Protein AF-A0A841HEU6-F1 (afdb_monomer)

Secondary structure (DSSP, 8-state):
------SS-TTHHHHHHHHHHHHHHHHHHHHH--SS-HHHHHHHHHHHHHHHHHHHHHHHTSPPP-------------S---HHHHHHHHHHHHHHHHHHHHHHPPPP-SSS--HHHHHHHHHHHHHTTTTTSTTS-SS-HHHHT-TT--PPP--TT-SSSSSS-SHHHHHHHHHHHHHTTEEEEEEEEETTEEEEEEEEESS--SSGGGEEEEEEE-TTSPPB-HHHHHHHHHHHHHTT-EEEEEESSPBPHHHHHHHHHTT-EEE-HHHHTSSSPPPP-----BTTBS-------TTTTTT---HHHHT-TT----SS--EEEETTTTEEEES--S------TT---

pLDDT: mean 73.52, std 17.04, range [33.41, 96.44]

Structure (mmCIF, N/CA/C/O backbone):
data_AF-A0A841HEU6-F1
#
_entry.id   AF-A0A841HEU6-F1
#
loop_
_atom_site.group_PDB
_atom_site.id
_atom_site.type_symbol
_atom_site.label_atom_id
_atom_site.label_alt_id
_atom_site.label_comp_id
_atom_site.label_asym_id
_atom_site.label_entity_id
_atom_site.label_seq_id
_atom_site.pdbx_PDB_ins_code
_atom_site.Cartn_x
_atom_site.Cartn_y
_atom_site.Cartn_z
_atom_site.occupancy
_atom_site.B_iso_or_equiv
_atom_site.auth_seq_id
_atom_site.auth_comp_id
_atom_site.auth_asym_id
_atom_site.auth_atom_id
_atom_site.pdbx_PDB_model_num
ATOM 1 N N . MET A 1 1 ? -44.196 17.813 27.265 1.00 33.41 1 MET A N 1
ATOM 2 C CA . MET A 1 1 ? -43.204 17.032 28.024 1.00 33.41 1 MET A CA 1
ATOM 3 C C . MET A 1 1 ? -42.873 15.830 27.166 1.00 33.41 1 MET A C 1
ATOM 5 O O . MET A 1 1 ? -43.589 14.844 27.218 1.00 33.41 1 MET A O 1
ATOM 9 N N . THR A 1 2 ? -41.918 15.991 26.257 1.00 35.34 2 THR A N 1
ATOM 10 C CA . THR A 1 2 ? -41.320 14.885 25.507 1.00 35.34 2 THR A CA 1
ATOM 11 C C . THR A 1 2 ? -40.178 14.385 26.373 1.00 35.34 2 THR A C 1
ATOM 13 O O . THR A 1 2 ? -39.295 15.165 26.716 1.00 35.34 2 THR A O 1
ATOM 16 N N . SER A 1 3 ? -40.277 13.149 26.841 1.00 36.44 3 SER A N 1
ATOM 17 C CA . SER A 1 3 ? -39.180 12.452 27.496 1.00 36.44 3 SER A CA 1
ATOM 18 C C . SER A 1 3 ? -38.032 12.331 26.493 1.00 36.44 3 SER A C 1
ATOM 20 O O . SER A 1 3 ? -38.183 11.660 25.476 1.00 36.44 3 SER A O 1
ATOM 22 N N . ASP A 1 4 ? -36.930 13.035 26.761 1.00 40.25 4 ASP A N 1
ATOM 23 C CA . ASP A 1 4 ? -35.601 12.728 26.221 1.00 40.25 4 ASP A CA 1
ATOM 24 C C . ASP A 1 4 ? -35.208 11.352 26.774 1.00 40.25 4 ASP A C 1
ATOM 26 O O . ASP A 1 4 ? -34.555 11.240 27.810 1.00 40.25 4 ASP A O 1
ATOM 30 N N . GLU A 1 5 ? -35.704 10.284 26.154 1.00 45.41 5 GLU A N 1
ATOM 31 C CA . GLU A 1 5 ? -35.097 8.967 26.313 1.00 45.41 5 GLU A CA 1
ATOM 32 C C . GLU A 1 5 ? -33.879 8.950 25.393 1.00 45.41 5 GLU A C 1
ATOM 34 O O . GLU A 1 5 ? -34.013 8.973 24.166 1.00 45.41 5 GLU A O 1
ATOM 39 N N . SER A 1 6 ? -32.685 8.982 25.988 1.00 52.59 6 SER A N 1
ATOM 40 C CA . SER A 1 6 ? -31.446 8.769 25.248 1.00 52.59 6 SER A CA 1
ATOM 41 C C . SER A 1 6 ? -31.563 7.451 24.474 1.00 52.59 6 SER A C 1
ATOM 43 O O . SER A 1 6 ? -31.883 6.426 25.073 1.00 52.59 6 SER A O 1
ATOM 45 N N . PRO A 1 7 ? -31.288 7.428 23.160 1.00 64.19 7 PRO A N 1
ATOM 46 C CA . PRO A 1 7 ? -31.381 6.218 22.341 1.00 64.19 7 PRO A CA 1
ATOM 47 C C . PRO A 1 7 ? -30.245 5.217 22.621 1.00 64.19 7 PRO A C 1
ATOM 49 O O . PRO A 1 7 ? -29.987 4.341 21.804 1.00 64.19 7 PRO A O 1
ATOM 52 N N . LEU A 1 8 ? -29.521 5.370 23.731 1.00 70.38 8 LEU A N 1
ATOM 53 C CA . LEU A 1 8 ? -28.378 4.553 24.117 1.00 70.38 8 LEU A CA 1
ATOM 54 C C . LEU A 1 8 ? -28.700 3.809 25.419 1.00 70.38 8 LEU A C 1
ATOM 56 O O . LEU A 1 8 ? -29.343 4.396 26.288 1.00 70.38 8 LEU A O 1
ATOM 60 N N . PRO A 1 9 ? -28.261 2.546 25.578 1.00 76.50 9 PRO A N 1
ATOM 61 C CA . PRO A 1 9 ? -28.441 1.818 26.831 1.00 76.50 9 PRO A CA 1
ATOM 62 C C . PRO A 1 9 ? -27.753 2.522 28.007 1.00 76.50 9 PRO A C 1
ATOM 64 O O . PRO A 1 9 ? -26.677 3.091 27.832 1.00 76.50 9 PRO A O 1
ATOM 67 N N . ASP A 1 10 ? -28.320 2.404 29.210 1.00 71.81 10 ASP A N 1
ATOM 68 C CA . ASP A 1 10 ? -27.814 3.053 30.434 1.00 71.81 10 ASP A CA 1
ATOM 69 C C . ASP A 1 10 ? -26.340 2.710 30.754 1.00 71.81 10 ASP A C 1
ATOM 71 O O . ASP A 1 10 ? -25.620 3.513 31.341 1.00 71.81 10 ASP A O 1
ATOM 75 N N . GLU A 1 11 ? -25.868 1.535 30.327 1.00 80.75 11 GLU A N 1
ATOM 76 C CA . GLU A 1 11 ? -24.499 1.036 30.552 1.00 80.75 11 GLU A CA 1
ATOM 77 C C . GLU A 1 11 ? -23.479 1.545 29.507 1.00 80.75 11 GLU A C 1
ATOM 79 O O . GLU A 1 11 ? -22.280 1.277 29.612 1.00 80.75 11 GLU A O 1
ATOM 84 N N . TYR A 1 12 ? -23.924 2.289 28.486 1.00 83.06 12 TYR A N 1
ATOM 85 C CA . TYR A 1 12 ? -23.078 2.717 27.367 1.00 83.06 12 TYR A CA 1
ATOM 86 C C . TYR A 1 12 ? -21.887 3.577 27.815 1.00 83.06 12 TYR A C 1
ATOM 88 O O . TYR A 1 12 ? -20.742 3.328 27.423 1.00 83.06 12 TYR A O 1
ATOM 96 N N . ASP A 1 13 ? -22.144 4.559 28.678 1.00 81.19 13 ASP A N 1
ATOM 97 C CA . ASP A 1 13 ? -21.126 5.494 29.164 1.00 81.19 13 ASP A CA 1
ATOM 98 C C . ASP A 1 13 ? -20.083 4.797 30.049 1.00 81.19 13 ASP A C 1
ATOM 100 O O . ASP A 1 13 ? -18.895 5.130 30.007 1.00 81.19 13 ASP A O 1
ATOM 104 N N . GLU A 1 14 ? -20.510 3.790 30.816 1.00 84.94 14 GLU A N 1
ATOM 105 C CA . GLU A 1 14 ? -19.629 2.987 31.661 1.00 84.94 14 GLU A CA 1
ATOM 106 C C . GLU A 1 14 ? -18.676 2.134 30.818 1.00 84.94 14 GLU A C 1
ATOM 108 O O . GLU A 1 14 ? -17.464 2.159 31.051 1.00 84.94 14 GLU A O 1
ATOM 113 N N . HIS A 1 15 ? -19.190 1.459 29.785 1.00 86.06 15 HIS A N 1
ATOM 114 C CA . HIS A 1 15 ? -18.371 0.670 28.864 1.00 86.06 15 HIS A CA 1
ATOM 115 C C . HIS A 1 15 ? -17.398 1.532 28.051 1.00 86.06 15 HIS A C 1
ATOM 117 O O . HIS A 1 15 ? -16.243 1.142 27.865 1.00 86.06 15 HIS A O 1
ATOM 123 N N . LEU A 1 16 ? -17.813 2.724 27.608 1.00 86.00 16 LEU A N 1
ATOM 124 C CA . LEU A 1 16 ? -16.932 3.646 26.885 1.00 86.00 16 LEU A CA 1
ATOM 125 C C . LEU A 1 16 ? -15.823 4.216 27.789 1.00 86.00 16 LEU A C 1
ATOM 127 O O . LEU A 1 16 ? -14.673 4.361 27.355 1.00 86.00 16 LEU A O 1
ATOM 131 N N . ARG A 1 17 ? -16.144 4.520 29.054 1.00 84.94 17 ARG A N 1
ATOM 132 C CA . ARG A 1 17 ? -15.152 4.936 30.055 1.00 84.94 17 ARG A CA 1
ATOM 133 C C . ARG A 1 17 ? -14.160 3.810 30.334 1.00 84.94 17 ARG A C 1
ATOM 135 O O . ARG A 1 17 ? -12.959 4.044 30.226 1.00 84.94 17 ARG A O 1
ATOM 142 N N . GLY A 1 18 ? -14.651 2.596 30.593 1.00 86.69 18 GLY A N 1
ATOM 143 C CA . GLY A 1 18 ? -13.813 1.418 30.828 1.00 86.69 18 GLY A CA 1
ATOM 144 C C . GLY A 1 18 ? -12.890 1.101 29.648 1.00 86.69 18 GLY A C 1
ATOM 145 O O . GLY A 1 18 ? -11.709 0.829 29.846 1.00 86.69 18 GLY A O 1
ATOM 146 N N . LEU A 1 19 ? -13.384 1.231 28.411 1.00 90.50 19 LEU A N 1
ATOM 147 C CA . LEU A 1 19 ? -12.571 1.101 27.197 1.00 90.50 19 LEU A CA 1
ATOM 148 C C . LEU A 1 19 ? -11.437 2.137 27.150 1.00 90.50 19 LEU A C 1
ATOM 150 O O . LEU A 1 19 ? -10.290 1.799 26.859 1.00 90.50 19 LEU A O 1
ATOM 154 N N . THR A 1 20 ? -11.746 3.399 27.457 1.00 87.69 20 THR A N 1
ATOM 155 C CA . THR A 1 20 ? -10.753 4.484 27.461 1.00 87.69 20 THR A CA 1
ATOM 156 C C . THR A 1 20 ? -9.688 4.253 28.537 1.00 87.69 20 THR A C 1
ATOM 158 O O . THR A 1 20 ? -8.497 4.417 28.275 1.00 87.69 20 THR A O 1
ATOM 161 N N . GLU A 1 21 ? -10.100 3.830 29.734 1.00 88.62 21 GLU A N 1
ATOM 162 C CA . GLU A 1 21 ? -9.199 3.500 30.842 1.00 88.62 21 GLU A CA 1
ATOM 163 C C . GLU A 1 21 ? -8.289 2.312 30.509 1.00 88.62 21 GLU A C 1
ATOM 165 O O . GLU A 1 21 ? -7.085 2.370 30.775 1.00 88.62 21 GLU A O 1
ATOM 170 N N . ALA A 1 22 ? -8.825 1.270 29.869 1.00 89.50 22 ALA A N 1
ATOM 171 C CA . ALA A 1 22 ? -8.050 0.111 29.437 1.00 89.50 22 ALA A CA 1
ATOM 172 C C . ALA A 1 22 ? -7.009 0.490 28.368 1.00 89.50 22 ALA A C 1
ATOM 174 O O . ALA A 1 22 ? -5.840 0.131 28.496 1.00 89.50 22 ALA A O 1
ATOM 175 N N . ILE A 1 23 ? -7.384 1.294 27.363 1.00 87.62 23 ILE A N 1
ATOM 176 C CA . ILE A 1 23 ? -6.458 1.787 26.325 1.00 87.62 23 ILE A CA 1
ATOM 177 C C . ILE A 1 23 ? -5.321 2.620 26.930 1.00 87.62 23 ILE A C 1
ATOM 179 O O . ILE A 1 23 ? -4.157 2.442 26.554 1.00 87.62 23 ILE A O 1
ATOM 183 N N . GLU A 1 24 ? -5.624 3.532 27.859 1.00 86.94 24 GLU A N 1
ATOM 184 C CA . GLU A 1 24 ? -4.585 4.318 28.539 1.00 86.94 24 GLU A CA 1
ATOM 185 C C . GLU A 1 24 ? -3.692 3.434 29.417 1.00 86.94 24 GLU A C 1
ATOM 187 O O . GLU A 1 24 ? -2.478 3.636 29.451 1.00 86.94 24 GLU A O 1
ATOM 192 N N . SER A 1 25 ? -4.258 2.401 30.045 1.00 89.44 25 SER A N 1
ATOM 193 C CA . SER A 1 25 ? -3.496 1.433 30.837 1.00 89.44 25 SER A CA 1
ATOM 194 C C . SER A 1 25 ? -2.516 0.640 29.967 1.00 89.44 25 SER A C 1
ATOM 196 O O . SER A 1 25 ? -1.335 0.587 30.304 1.00 89.44 25 SER A O 1
ATOM 198 N N . VAL A 1 26 ? -2.927 0.124 28.795 1.00 87.44 26 VAL A N 1
ATOM 199 C CA . VAL A 1 26 ? -1.989 -0.524 27.849 1.00 87.44 26 VAL A CA 1
ATOM 200 C C . VAL A 1 26 ? -0.916 0.465 27.397 1.00 87.44 26 VAL A C 1
ATOM 202 O O . VAL A 1 26 ? 0.265 0.120 27.334 1.00 87.44 26 VAL A O 1
ATOM 205 N N . ARG A 1 27 ? -1.292 1.718 27.111 1.00 85.38 27 ARG A N 1
ATOM 206 C CA . ARG A 1 27 ? -0.338 2.758 26.705 1.00 85.38 27 ARG A CA 1
ATOM 207 C C . ARG A 1 27 ? 0.712 3.026 27.784 1.00 85.38 27 ARG A C 1
ATOM 209 O O . ARG A 1 27 ? 1.880 3.213 27.444 1.00 85.38 27 ARG A O 1
ATOM 216 N N . ASP A 1 28 ? 0.319 3.080 29.049 1.00 84.62 28 ASP A N 1
ATOM 217 C CA . ASP A 1 28 ? 1.236 3.318 30.162 1.00 84.62 28 ASP A CA 1
ATOM 218 C C . ASP A 1 28 ? 2.113 2.090 30.456 1.00 84.62 28 ASP A C 1
ATOM 220 O O . ASP A 1 28 ? 3.324 2.245 30.666 1.00 84.62 28 ASP A O 1
ATOM 224 N N . THR A 1 29 ? 1.572 0.873 30.333 1.00 88.00 29 THR A N 1
ATOM 225 C CA . THR A 1 29 ? 2.364 -0.367 30.379 1.00 88.00 29 THR A CA 1
ATOM 226 C C . THR A 1 29 ? 3.424 -0.370 29.270 1.00 88.00 29 THR A C 1
ATOM 228 O O . THR A 1 29 ? 4.612 -0.483 29.560 1.00 88.00 29 THR A O 1
ATOM 231 N N . LEU A 1 30 ? 3.056 -0.056 28.021 1.00 83.81 30 LEU A N 1
ATOM 232 C CA . LEU A 1 30 ? 3.988 0.053 26.882 1.00 83.81 30 LEU A CA 1
ATOM 233 C C . LEU A 1 30 ? 5.064 1.144 27.026 1.00 83.81 30 LEU A C 1
ATOM 235 O O . LEU A 1 30 ? 6.052 1.152 26.284 1.00 83.81 30 LEU A O 1
ATOM 239 N N . LYS A 1 31 ? 4.872 2.143 27.895 1.00 80.06 31 LYS A N 1
ATOM 240 C CA . LYS A 1 31 ? 5.898 3.166 28.179 1.00 80.06 31 LYS A CA 1
ATOM 241 C C . LYS A 1 31 ? 6.937 2.678 29.177 1.00 80.06 31 LYS A C 1
ATOM 243 O O . LYS A 1 31 ? 8.087 3.104 29.098 1.00 80.06 31 LYS A O 1
ATOM 248 N N . THR A 1 32 ? 6.510 1.853 30.125 1.00 83.06 32 THR A N 1
ATOM 249 C CA . THR A 1 32 ? 7.314 1.419 31.274 1.00 83.06 32 THR A CA 1
ATOM 250 C C . THR A 1 32 ? 7.938 0.040 31.075 1.00 83.06 32 THR A C 1
ATOM 252 O O . THR A 1 32 ? 8.919 -0.289 31.737 1.00 83.06 32 THR A O 1
ATOM 255 N N . ASP A 1 33 ? 7.420 -0.741 30.130 1.00 81.81 33 ASP A N 1
ATOM 256 C CA . ASP A 1 33 ? 7.920 -2.066 29.802 1.00 81.81 33 ASP A CA 1
ATOM 257 C C . ASP A 1 33 ? 9.153 -2.016 28.888 1.00 81.81 33 ASP A C 1
ATOM 259 O O . ASP A 1 33 ? 9.073 -1.765 27.685 1.00 81.81 33 ASP A O 1
ATOM 263 N N . HIS A 1 34 ? 10.315 -2.286 29.477 1.00 80.31 34 HIS A N 1
ATOM 264 C CA . HIS A 1 34 ? 11.601 -2.359 28.781 1.00 80.31 34 HIS A CA 1
ATOM 265 C C . HIS A 1 34 ? 11.957 -3.770 28.282 1.00 80.31 34 HIS A C 1
ATOM 267 O O . HIS A 1 34 ? 13.067 -3.967 27.791 1.00 80.31 34 HIS A O 1
ATOM 273 N N . THR A 1 35 ? 11.063 -4.753 28.436 1.00 83.50 35 THR A N 1
ATOM 274 C CA . THR A 1 35 ? 11.294 -6.138 27.988 1.00 83.50 35 THR A CA 1
ATOM 275 C C . THR A 1 35 ? 10.934 -6.357 26.520 1.00 83.50 35 THR A C 1
ATOM 277 O O . THR A 1 35 ? 11.484 -7.253 25.881 1.00 83.50 35 THR A O 1
ATOM 280 N N . LEU A 1 36 ? 10.061 -5.509 25.973 1.00 76.69 36 LEU A N 1
ATOM 281 C CA . LEU A 1 36 ? 9.698 -5.500 24.560 1.00 76.69 36 LEU A CA 1
ATOM 282 C C . LEU A 1 36 ? 10.859 -5.042 23.675 1.00 76.69 36 LEU A C 1
ATOM 284 O O . LEU A 1 36 ? 11.599 -4.114 24.011 1.00 76.69 36 LEU A O 1
ATOM 288 N N . THR A 1 37 ? 10.967 -5.642 22.492 1.00 75.88 37 THR A N 1
ATOM 289 C CA . THR A 1 37 ? 11.843 -5.124 21.435 1.00 75.88 37 THR A CA 1
ATOM 290 C C . THR A 1 37 ? 11.357 -3.759 20.936 1.00 75.88 37 THR A C 1
ATOM 292 O O . THR A 1 37 ? 10.181 -3.408 21.074 1.00 75.88 37 THR A O 1
ATOM 295 N N . THR A 1 38 ? 12.253 -2.985 20.317 1.00 67.19 38 THR A N 1
ATOM 296 C CA . THR A 1 38 ? 11.917 -1.687 19.706 1.00 67.19 38 THR A CA 1
ATOM 297 C C . THR A 1 38 ? 10.745 -1.805 18.728 1.00 67.19 38 THR A C 1
ATOM 299 O O . THR A 1 38 ? 9.842 -0.967 18.748 1.00 67.19 38 THR A O 1
ATOM 302 N N . ASP A 1 39 ? 10.731 -2.870 17.926 1.00 62.00 39 ASP A N 1
ATOM 303 C CA . ASP A 1 39 ? 9.696 -3.117 16.923 1.00 62.00 39 ASP A CA 1
ATOM 304 C C . ASP A 1 39 ? 8.354 -3.440 17.581 1.00 62.00 39 ASP A C 1
ATOM 306 O O . ASP A 1 39 ? 7.343 -2.826 17.247 1.00 62.00 39 ASP A O 1
ATOM 310 N N . GLN A 1 40 ? 8.338 -4.310 18.597 1.00 73.00 40 GLN A N 1
ATOM 311 C CA . GLN A 1 40 ? 7.115 -4.621 19.345 1.00 73.00 40 GLN A CA 1
ATOM 312 C C . GLN A 1 40 ? 6.519 -3.386 20.026 1.00 73.00 40 GLN A C 1
ATOM 314 O O . GLN A 1 40 ? 5.316 -3.151 19.932 1.00 73.00 40 GLN A O 1
ATOM 319 N N . GLN A 1 41 ? 7.346 -2.555 20.673 1.00 70.19 41 GLN A N 1
ATOM 320 C CA . GLN A 1 41 ? 6.869 -1.307 21.278 1.00 70.19 41 GLN A CA 1
ATOM 321 C C . GLN A 1 41 ? 6.276 -0.358 20.234 1.00 70.19 41 GLN A C 1
ATOM 323 O O . GLN A 1 41 ? 5.261 0.294 20.492 1.00 70.19 41 GLN A O 1
ATOM 328 N N . MET A 1 42 ? 6.919 -0.248 19.071 1.00 69.12 42 MET A N 1
ATOM 329 C CA . MET A 1 42 ? 6.488 0.631 17.991 1.00 69.12 42 MET A CA 1
ATOM 330 C C . MET A 1 42 ? 5.156 0.163 17.390 1.00 69.12 42 MET A C 1
ATOM 332 O O . MET A 1 42 ? 4.207 0.952 17.345 1.00 69.12 42 MET A O 1
ATOM 336 N N . PHE A 1 43 ? 5.050 -1.118 17.026 1.00 70.19 43 PHE A N 1
ATOM 337 C CA . PHE A 1 43 ? 3.834 -1.697 16.455 1.00 70.19 43 PHE A CA 1
ATOM 338 C C . PHE A 1 43 ? 2.666 -1.675 17.445 1.00 70.19 43 PHE A C 1
ATOM 340 O O . PHE A 1 43 ? 1.583 -1.206 17.093 1.00 70.19 43 PHE A O 1
ATOM 347 N N . ALA A 1 44 ? 2.883 -2.050 18.710 1.00 79.25 44 ALA A N 1
ATOM 348 C CA . ALA A 1 44 ? 1.824 -2.043 19.720 1.00 79.25 44 ALA A CA 1
ATOM 349 C C . ALA A 1 44 ? 1.281 -0.629 19.994 1.00 79.25 44 ALA A C 1
ATOM 351 O O . ALA A 1 44 ? 0.068 -0.410 20.024 1.00 79.25 44 ALA A O 1
ATOM 352 N N . ARG A 1 45 ? 2.159 0.380 20.128 1.00 76.69 45 ARG A N 1
ATOM 353 C CA . ARG A 1 45 ? 1.729 1.783 20.307 1.00 76.69 45 ARG A CA 1
ATOM 354 C C . ARG A 1 45 ? 0.916 2.286 19.125 1.00 76.69 45 ARG A C 1
ATOM 356 O O . ARG A 1 45 ? 0.003 3.094 19.300 1.00 76.69 45 ARG A O 1
ATOM 363 N N . ARG A 1 46 ? 1.259 1.834 17.924 1.00 70.25 46 ARG A N 1
ATOM 364 C CA . ARG A 1 46 ? 0.564 2.232 16.712 1.00 70.25 46 ARG A CA 1
ATOM 365 C C . ARG A 1 46 ? -0.790 1.555 16.563 1.00 70.25 46 ARG A C 1
ATOM 367 O O . ARG A 1 46 ? -1.745 2.248 16.233 1.00 70.25 46 ARG A O 1
ATOM 374 N N . LEU A 1 47 ? -0.885 0.253 16.804 1.00 75.19 47 LEU A N 1
ATOM 375 C CA . LEU A 1 47 ? -2.162 -0.458 16.792 1.00 75.19 47 LEU A CA 1
ATOM 376 C C . LEU A 1 47 ? -3.132 0.164 17.805 1.00 75.19 47 LEU A C 1
ATOM 378 O O . LEU A 1 47 ? -4.271 0.447 17.454 1.00 75.19 47 LEU A O 1
ATOM 382 N N . LEU A 1 48 ? -2.651 0.549 18.994 1.00 83.81 48 LEU A N 1
ATOM 383 C CA . LEU A 1 48 ? -3.450 1.336 19.942 1.00 83.81 48 LEU A CA 1
ATOM 384 C C . LEU A 1 48 ? -3.881 2.702 19.400 1.00 83.81 48 LEU A C 1
ATOM 386 O O . LEU A 1 48 ? -4.992 3.147 19.676 1.00 83.81 48 LEU A O 1
ATOM 390 N N . TYR A 1 49 ? -3.017 3.401 18.661 1.00 78.50 49 TYR A N 1
ATOM 391 C CA . TYR A 1 49 ? -3.385 4.670 18.032 1.00 78.50 49 TYR A CA 1
ATOM 392 C C . TYR A 1 49 ? -4.473 4.473 16.964 1.00 78.50 49 TYR A C 1
ATOM 394 O O . TYR A 1 49 ? -5.478 5.180 16.986 1.00 78.50 49 TYR A O 1
ATOM 402 N N . LEU A 1 50 ? -4.304 3.481 16.085 1.00 76.75 50 LEU A N 1
ATOM 403 C CA . LEU A 1 50 ? -5.253 3.145 15.021 1.00 76.75 50 LEU A CA 1
ATOM 404 C C . LEU A 1 50 ? -6.580 2.599 15.557 1.00 76.75 50 LEU A C 1
ATOM 406 O O . LEU A 1 50 ? -7.609 2.854 14.946 1.00 76.75 50 LEU A O 1
ATOM 410 N N . ALA A 1 51 ? -6.576 1.920 16.706 1.00 81.75 51 ALA A N 1
ATOM 411 C CA . ALA A 1 51 ? -7.794 1.533 17.411 1.00 81.75 51 ALA A CA 1
ATOM 412 C C . ALA A 1 51 ? -8.512 2.747 18.032 1.00 81.75 51 ALA A C 1
ATOM 414 O O . ALA A 1 51 ? -9.737 2.800 18.060 1.00 81.75 51 ALA A O 1
ATOM 415 N N . ASN A 1 52 ? -7.769 3.751 18.510 1.00 82.06 52 ASN A N 1
ATOM 416 C CA . ASN A 1 52 ? -8.332 4.899 19.225 1.00 82.06 52 ASN A CA 1
ATOM 417 C C . ASN A 1 52 ? -8.979 5.955 18.311 1.00 82.06 52 ASN A C 1
ATOM 419 O O . ASN A 1 52 ? -9.941 6.604 18.716 1.00 82.06 52 ASN A O 1
ATOM 423 N N . GLU A 1 53 ? -8.475 6.156 17.092 1.00 80.44 53 GLU A N 1
ATOM 424 C CA . GLU A 1 53 ? -9.073 7.107 16.137 1.00 80.44 53 GLU A CA 1
ATOM 425 C C . GLU A 1 53 ? -10.553 6.807 15.815 1.00 80.44 53 GLU A C 1
ATOM 427 O O . GLU A 1 53 ? -11.389 7.682 16.058 1.00 80.44 53 GLU A O 1
ATOM 432 N N . PRO A 1 54 ? -10.942 5.592 15.385 1.00 75.56 54 PRO A N 1
ATOM 433 C CA . PRO A 1 54 ? -12.344 5.285 15.120 1.00 75.56 54 PRO A CA 1
ATOM 434 C C . PRO A 1 54 ? -13.219 5.331 16.384 1.00 75.56 54 PRO A C 1
ATOM 436 O O . PRO A 1 54 ? -14.395 5.672 16.285 1.00 75.56 54 PRO A O 1
ATOM 439 N N . ILE A 1 55 ? -12.666 5.076 17.579 1.00 84.75 55 ILE A N 1
ATOM 440 C CA . ILE A 1 55 ? -13.387 5.255 18.856 1.00 84.75 55 ILE A CA 1
ATOM 441 C C . ILE A 1 55 ? -13.745 6.731 19.073 1.00 84.75 55 ILE A C 1
ATOM 443 O O . ILE A 1 55 ? -14.872 7.048 19.458 1.00 84.75 55 ILE A O 1
ATOM 447 N N . LYS A 1 56 ? -12.812 7.656 18.810 1.00 81.62 56 LYS A N 1
ATOM 448 C CA . LYS A 1 56 ? -13.077 9.101 18.915 1.00 81.62 56 LYS A CA 1
ATOM 449 C C . LYS A 1 56 ? -14.112 9.562 17.894 1.00 81.62 56 LYS A C 1
ATOM 451 O O . LYS A 1 56 ? -14.991 10.342 18.251 1.00 81.62 56 LYS A O 1
ATOM 456 N N . GLU A 1 57 ? -14.017 9.079 16.658 1.00 77.25 57 GLU A N 1
ATOM 457 C CA . GLU A 1 57 ? -14.994 9.384 15.608 1.00 77.25 57 GLU A CA 1
ATOM 458 C C . GLU A 1 57 ? -16.386 8.839 15.954 1.00 77.25 57 GLU A C 1
ATOM 460 O O . GLU A 1 57 ? -17.382 9.537 15.792 1.00 77.25 57 GLU A O 1
ATOM 465 N N . ALA A 1 58 ? -16.476 7.615 16.486 1.00 82.25 58 ALA A N 1
ATOM 466 C CA . ALA A 1 58 ? -17.740 7.055 16.957 1.00 82.25 58 ALA A CA 1
ATOM 467 C C . ALA A 1 58 ? -18.328 7.901 18.096 1.00 82.25 58 ALA A C 1
ATOM 469 O O . ALA A 1 58 ? -19.520 8.199 18.092 1.00 82.25 58 ALA A O 1
ATOM 470 N N . LYS A 1 59 ? -17.483 8.359 19.030 1.00 81.81 59 LYS A N 1
ATOM 471 C CA . LYS A 1 59 ? -17.895 9.247 20.122 1.00 81.81 59 LYS A CA 1
ATOM 472 C C . LYS A 1 59 ? -18.413 10.595 19.619 1.00 81.81 59 LYS A C 1
ATOM 474 O O . LYS A 1 59 ? -19.387 11.086 20.171 1.00 81.81 59 LYS A O 1
ATOM 479 N N . SER A 1 60 ? -17.813 11.193 18.585 1.00 79.06 60 SER A N 1
ATOM 480 C CA . SER A 1 60 ? -18.298 12.478 18.053 1.00 79.06 60 SER A CA 1
ATOM 481 C C . SER A 1 60 ? -19.631 12.370 17.309 1.00 79.06 60 SER A C 1
ATOM 483 O O . SER A 1 60 ? -20.291 13.383 17.097 1.00 79.06 60 SER A O 1
ATOM 485 N N . LEU A 1 61 ? -20.016 11.160 16.897 1.00 77.56 61 LEU A N 1
ATOM 486 C CA . LEU A 1 61 ? -21.297 10.874 16.246 1.00 77.56 61 LEU A CA 1
ATOM 487 C C . LEU A 1 61 ? -22.413 10.509 17.237 1.00 77.56 61 LEU A C 1
ATOM 489 O O . LEU A 1 61 ? -23.572 10.416 16.834 1.00 77.56 61 LEU A O 1
ATOM 493 N N . LEU A 1 62 ? -22.080 10.287 18.510 1.00 76.56 62 LEU A N 1
ATOM 494 C CA . LEU A 1 62 ? -23.016 9.855 19.543 1.00 76.56 62 LEU A CA 1
ATOM 495 C C . LEU A 1 62 ? -23.278 10.979 20.563 1.00 76.56 62 LEU A C 1
ATOM 497 O O . LEU A 1 62 ? -22.435 11.862 20.727 1.00 76.56 62 LEU A O 1
ATOM 501 N N . PRO A 1 63 ? -24.451 10.985 21.228 1.00 69.19 63 PRO A N 1
ATOM 502 C CA . PRO A 1 63 ? -24.768 11.952 22.277 1.00 69.19 63 PRO A CA 1
ATOM 503 C C . PRO A 1 63 ? -23.676 12.005 23.350 1.00 69.19 63 PRO A C 1
ATOM 505 O O . PRO A 1 63 ? -23.108 10.972 23.707 1.00 69.19 63 PRO A O 1
ATOM 508 N N . GLU A 1 64 ? -23.383 13.200 23.874 1.00 58.81 64 GLU A N 1
ATOM 509 C CA . GLU A 1 64 ? -22.411 13.320 24.960 1.00 58.81 64 GLU A CA 1
ATOM 510 C C . GLU A 1 64 ? -22.904 12.586 26.220 1.00 58.81 64 GLU A C 1
ATOM 512 O O . GLU A 1 64 ? -24.088 12.684 26.556 1.00 58.81 64 GLU A O 1
ATOM 517 N N . PRO A 1 65 ? -22.005 11.877 26.928 1.00 56.09 65 PRO A N 1
ATOM 518 C CA . PRO A 1 65 ? -22.346 11.166 28.151 1.00 56.09 65 PRO A CA 1
ATOM 519 C C . PRO A 1 65 ? -22.870 12.138 29.212 1.00 56.09 65 PRO A C 1
ATOM 521 O O . PRO A 1 65 ? -22.337 13.242 29.381 1.00 56.09 65 PRO A O 1
ATOM 524 N N . ASN A 1 66 ? -23.880 11.714 29.973 1.00 52.31 66 ASN A N 1
ATOM 525 C CA . ASN A 1 66 ? -24.382 12.499 31.099 1.00 52.31 66 ASN A CA 1
ATOM 526 C C . ASN A 1 66 ? -23.279 12.601 32.163 1.00 52.31 66 ASN A C 1
ATOM 528 O O . ASN A 1 66 ? -22.904 11.608 32.785 1.00 52.31 66 ASN A O 1
ATOM 532 N N . GLN A 1 67 ? -22.757 13.809 32.397 1.00 46.47 67 GLN A N 1
ATOM 533 C CA . GLN A 1 67 ? -21.809 14.078 33.481 1.00 46.47 67 GLN A CA 1
ATOM 534 C C . GLN A 1 67 ? -22.521 13.978 34.840 1.00 46.47 67 GLN A C 1
ATOM 536 O O . GLN A 1 67 ? -22.900 14.986 35.432 1.00 46.47 67 GLN A O 1
ATOM 541 N N . ALA A 1 68 ? -22.727 12.759 35.337 1.00 44.94 68 ALA A N 1
ATOM 542 C CA . ALA A 1 68 ? -22.967 12.530 36.754 1.00 44.94 68 ALA A CA 1
ATOM 543 C C . ALA A 1 68 ? -21.617 12.567 37.490 1.00 44.94 68 ALA A C 1
ATOM 545 O O . ALA A 1 68 ? -20.637 11.986 37.025 1.00 44.94 68 ALA A O 1
ATOM 546 N N . ASP A 1 69 ? -21.583 13.310 38.597 1.00 39.25 69 ASP A N 1
ATOM 547 C CA . ASP A 1 69 ? -20.405 13.703 39.372 1.00 39.25 69 ASP A CA 1
ATOM 548 C C . ASP A 1 69 ? -19.285 12.652 39.425 1.00 39.25 69 ASP A C 1
ATOM 550 O O . ASP A 1 69 ? -19.455 11.535 39.918 1.00 39.25 69 ASP A O 1
ATOM 554 N N . ALA A 1 70 ? -18.099 13.056 38.967 1.00 38.56 70 ALA A N 1
ATOM 555 C CA . ALA A 1 70 ? -16.872 12.292 39.114 1.00 38.56 70 ALA A CA 1
ATOM 556 C C . ALA A 1 70 ? -16.495 12.196 40.602 1.00 38.56 70 ALA A C 1
ATOM 558 O O . ALA A 1 70 ? -15.777 13.046 41.137 1.00 38.56 70 ALA A O 1
ATOM 559 N N . ALA A 1 71 ? -16.959 11.142 41.276 1.00 38.44 71 ALA A N 1
ATOM 560 C CA . ALA A 1 71 ? -16.309 10.670 42.486 1.00 38.44 71 ALA A CA 1
ATOM 561 C C . ALA A 1 71 ? -14.858 10.338 42.119 1.00 38.44 71 ALA A C 1
ATOM 563 O O . ALA A 1 71 ? -14.577 9.486 41.277 1.00 38.44 71 ALA A O 1
ATOM 564 N N . THR A 1 72 ? -13.938 11.106 42.693 1.00 41.25 72 THR A N 1
ATOM 565 C CA . THR A 1 72 ? -12.502 10.915 42.528 1.00 41.25 72 THR A CA 1
ATOM 566 C C . THR A 1 72 ? -12.120 9.701 43.362 1.00 41.25 72 THR A C 1
ATOM 568 O O . THR A 1 72 ? -11.769 9.849 44.529 1.00 41.25 72 THR A O 1
ATOM 571 N N . ASP A 1 73 ? -12.265 8.504 42.799 1.00 36.25 73 ASP A N 1
ATOM 572 C CA . ASP A 1 73 ? -11.796 7.298 43.470 1.00 36.25 73 ASP A CA 1
ATOM 573 C C . ASP A 1 73 ? -10.267 7.249 43.407 1.00 36.25 73 ASP A C 1
ATOM 575 O O . ASP A 1 73 ? -9.633 7.416 42.358 1.00 36.25 73 ASP A O 1
ATOM 579 N N . GLU A 1 74 ? -9.674 7.104 44.588 1.00 37.66 74 GLU A N 1
ATOM 580 C CA . GLU A 1 74 ? -8.239 7.032 44.797 1.00 37.66 74 GLU A CA 1
ATOM 581 C C . GLU A 1 74 ? -7.665 5.858 43.999 1.00 37.66 74 GLU A C 1
ATOM 583 O O . GLU A 1 74 ? -7.968 4.693 44.250 1.00 37.66 74 GLU A O 1
ATOM 588 N N . ARG A 1 75 ? -6.797 6.181 43.032 1.00 39.03 75 ARG A N 1
ATOM 589 C CA . ARG A 1 75 ? -5.999 5.215 42.272 1.00 39.03 75 ARG A CA 1
ATOM 590 C C . ARG A 1 75 ? -5.224 4.310 43.227 1.00 39.03 75 ARG A C 1
ATOM 592 O O . ARG A 1 75 ? -4.138 4.664 43.689 1.00 39.03 75 ARG A O 1
ATOM 599 N N . SER A 1 76 ? -5.725 3.100 43.438 1.00 33.62 76 SER A N 1
ATOM 600 C CA . SER A 1 76 ? -4.883 1.990 43.847 1.00 33.62 76 SER A CA 1
ATOM 601 C C . SER A 1 76 ? -4.030 1.607 42.641 1.00 33.62 76 SER A C 1
ATOM 603 O O . SER A 1 76 ? -4.527 1.074 41.651 1.00 33.62 76 SER A O 1
ATOM 605 N N . SER A 1 77 ? -2.743 1.926 42.706 1.00 40.81 77 SER A N 1
ATOM 606 C CA . SER A 1 77 ? -1.736 1.460 41.762 1.00 40.81 77 SER A CA 1
ATOM 607 C C . SER A 1 77 ? -1.624 -0.063 41.874 1.00 40.81 77 SER A C 1
ATOM 609 O O . SER A 1 77 ? -0.868 -0.566 42.711 1.00 40.81 77 SER A O 1
ATOM 611 N N . SER A 1 78 ? -2.410 -0.806 41.095 1.00 35.41 78 SER A N 1
ATOM 612 C CA . SER A 1 78 ? -2.240 -2.250 41.007 1.00 35.41 78 SER A CA 1
ATOM 613 C C . SER A 1 78 ? -1.013 -2.552 40.153 1.00 35.41 78 SER A C 1
ATOM 615 O O . SER A 1 78 ? -0.788 -1.948 39.106 1.00 35.41 78 SER A O 1
ATOM 617 N N . SER A 1 79 ? -0.199 -3.463 40.674 1.00 39.81 79 SER A N 1
ATOM 618 C CA . SER A 1 79 ? 0.955 -4.108 40.051 1.00 39.81 79 SER A CA 1
ATOM 619 C C . SER A 1 79 ? 0.806 -4.326 38.546 1.00 39.81 79 SER A C 1
ATOM 621 O O . SER A 1 79 ? -0.280 -4.701 38.120 1.00 39.81 79 SER A O 1
ATOM 623 N N . ALA A 1 80 ? 1.909 -4.142 37.804 1.00 43.34 80 ALA A N 1
ATOM 624 C CA . ALA A 1 80 ? 2.119 -4.506 36.396 1.00 43.34 80 ALA A CA 1
ATOM 625 C C . ALA A 1 80 ? 0.996 -5.391 35.824 1.00 43.34 80 ALA A C 1
ATOM 627 O O . ALA A 1 80 ? 1.002 -6.605 36.023 1.00 43.34 80 ALA A O 1
ATOM 628 N N . SER A 1 81 ? 0.001 -4.752 35.205 1.00 56.97 81 SER A N 1
ATOM 629 C CA . SER A 1 81 ? -1.150 -5.443 34.629 1.00 56.97 81 SER A CA 1
ATOM 630 C C . SER A 1 81 ?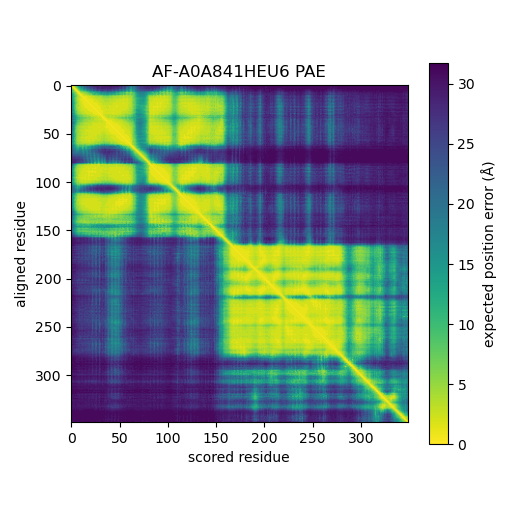 -0.698 -6.200 33.383 1.00 56.97 81 SER A C 1
ATOM 632 O O . SER A 1 81 ? 0.033 -5.654 32.551 1.00 56.97 81 SER A O 1
ATOM 634 N N . ASP A 1 82 ? -1.086 -7.470 33.309 1.00 79.94 82 ASP A N 1
ATOM 635 C CA . ASP A 1 82 ? -0.776 -8.372 32.206 1.00 79.94 82 ASP A CA 1
ATOM 636 C C . ASP A 1 82 ? -1.424 -7.842 30.916 1.00 79.94 82 ASP A C 1
ATOM 638 O O . ASP A 1 82 ? -2.622 -7.542 30.894 1.00 79.94 82 ASP A O 1
ATOM 642 N N . TYR A 1 83 ? -0.649 -7.720 29.831 1.00 86.69 83 TYR A N 1
ATOM 643 C CA . TYR A 1 83 ? -1.174 -7.318 28.522 1.00 86.69 83 TYR A CA 1
ATOM 644 C C . TYR A 1 83 ? -2.384 -8.160 28.115 1.00 86.69 83 TYR A C 1
ATOM 646 O O . TYR A 1 83 ? -3.310 -7.636 27.498 1.00 86.69 83 TYR A O 1
ATOM 654 N N . MET A 1 84 ? -2.403 -9.439 28.498 1.00 88.62 84 MET A N 1
ATOM 655 C CA . MET A 1 84 ? -3.514 -10.340 28.223 1.00 88.62 84 MET A CA 1
ATOM 656 C C . MET A 1 84 ? -4.828 -9.837 28.834 1.00 88.62 84 MET A C 1
ATOM 658 O O . MET A 1 84 ? -5.855 -9.841 28.151 1.00 88.62 84 MET A O 1
ATOM 662 N N . GLU A 1 85 ? -4.815 -9.395 30.093 1.00 89.50 85 GLU A N 1
ATOM 663 C CA . GLU A 1 85 ? -6.013 -8.906 30.785 1.00 89.50 85 GLU A CA 1
ATOM 664 C C . GLU A 1 85 ? -6.522 -7.616 30.137 1.00 89.50 85 GLU A C 1
ATOM 666 O O . GLU A 1 85 ? -7.707 -7.507 29.819 1.00 89.50 85 GLU A O 1
ATOM 671 N N . LEU A 1 86 ? -5.616 -6.675 29.860 1.00 90.94 86 LEU A N 1
ATOM 672 C CA . LEU A 1 86 ? -5.970 -5.379 29.283 1.00 90.94 86 LEU A CA 1
ATOM 673 C C . LEU A 1 86 ? -6.496 -5.493 27.848 1.00 90.94 86 LEU A C 1
ATOM 675 O O . LEU A 1 86 ? -7.503 -4.871 27.512 1.00 90.94 86 LEU A O 1
ATOM 679 N N . VAL A 1 87 ? -5.849 -6.298 26.997 1.00 91.19 87 VAL A N 1
ATOM 680 C CA . VAL A 1 87 ? -6.312 -6.526 25.616 1.00 91.19 87 VAL A CA 1
ATOM 681 C C . VAL A 1 87 ? -7.673 -7.218 25.625 1.00 91.19 87 VAL A C 1
ATOM 683 O O . VAL A 1 87 ? -8.582 -6.793 24.915 1.00 91.19 87 VAL A O 1
ATOM 686 N N . THR A 1 88 ? -7.860 -8.219 26.488 1.00 90.94 88 THR A N 1
ATOM 687 C CA . THR A 1 88 ? -9.152 -8.906 26.635 1.00 90.94 88 THR A CA 1
ATOM 688 C C . THR A 1 88 ? -10.250 -7.944 27.103 1.00 90.94 88 THR A C 1
ATOM 690 O O . THR A 1 88 ? -11.367 -7.997 26.590 1.00 90.94 88 THR A O 1
ATOM 693 N N . GLN A 1 89 ? -9.945 -7.019 28.019 1.00 92.06 89 GLN A N 1
ATOM 694 C CA . GLN A 1 89 ? -10.889 -5.996 28.474 1.00 92.06 89 GLN A CA 1
ATOM 695 C C . GLN A 1 89 ? -11.288 -5.026 27.348 1.00 92.06 89 GLN A C 1
ATOM 697 O O . GLN A 1 89 ? -12.469 -4.699 27.210 1.00 92.06 89 GLN A O 1
ATOM 702 N N . ILE A 1 90 ? -10.327 -4.597 26.518 1.00 92.81 90 ILE A N 1
ATOM 703 C CA . ILE A 1 90 ? -10.587 -3.758 25.336 1.00 92.81 90 ILE A CA 1
ATOM 704 C C . ILE A 1 90 ? -11.526 -4.484 24.365 1.00 92.81 90 ILE A C 1
ATOM 706 O O . ILE A 1 90 ? -12.533 -3.915 23.941 1.00 92.81 90 ILE A O 1
ATOM 710 N N . GLU A 1 91 ? -11.234 -5.746 24.046 1.00 93.00 91 GLU A N 1
ATOM 711 C CA . GLU A 1 91 ? -12.048 -6.560 23.137 1.00 93.00 91 GLU A CA 1
ATOM 712 C C . GLU A 1 91 ? -13.477 -6.758 23.657 1.00 93.00 91 GLU A C 1
ATOM 714 O O . GLU A 1 91 ? -14.434 -6.602 22.899 1.00 93.00 91 GLU A O 1
ATOM 719 N N . GLN A 1 92 ? -13.641 -7.053 24.952 1.00 92.38 92 GLN A N 1
ATOM 720 C CA . GLN A 1 92 ? -14.955 -7.208 25.586 1.00 92.38 92 GLN A CA 1
ATOM 721 C C . GLN A 1 92 ? -15.783 -5.926 25.499 1.00 92.38 92 GLN A C 1
ATOM 723 O O . GLN A 1 92 ? -16.953 -5.976 25.110 1.00 92.38 92 GLN A O 1
ATOM 728 N N . ALA A 1 93 ? -15.180 -4.780 25.829 1.00 91.38 93 ALA A N 1
ATOM 729 C CA . ALA A 1 93 ? -15.862 -3.494 25.781 1.00 91.38 93 ALA A CA 1
ATOM 730 C C . ALA A 1 93 ? -16.280 -3.133 24.347 1.00 91.38 93 ALA A C 1
ATOM 732 O O . ALA A 1 93 ? -17.428 -2.753 24.120 1.00 91.38 93 ALA A O 1
ATOM 733 N N . LEU A 1 94 ? -15.391 -3.318 23.365 1.00 91.56 94 LEU A N 1
ATOM 734 C CA . LEU A 1 94 ? -15.697 -3.070 21.954 1.00 91.56 94 LEU A CA 1
ATOM 735 C C . LEU A 1 94 ? -16.795 -4.000 21.426 1.00 91.56 94 LEU A C 1
ATOM 737 O O . LEU A 1 94 ? -17.740 -3.522 20.803 1.00 91.56 94 LEU A O 1
ATOM 741 N N . CYS A 1 95 ? -16.733 -5.302 21.720 1.00 90.31 95 CYS A N 1
ATOM 742 C CA . CYS A 1 95 ? -17.778 -6.248 21.319 1.00 90.31 95 CYS A CA 1
ATOM 743 C C . CYS A 1 95 ? -19.148 -5.869 21.895 1.00 90.31 95 CYS A C 1
ATOM 745 O O . CYS A 1 95 ? -20.163 -5.955 21.200 1.00 90.31 95 CYS A O 1
ATOM 747 N N . TRP A 1 96 ? -19.189 -5.441 23.160 1.00 91.19 96 TRP A N 1
ATOM 748 C CA . TRP A 1 96 ? -20.425 -4.988 23.791 1.00 91.19 96 TRP A CA 1
ATOM 749 C C . TRP A 1 96 ? -20.976 -3.729 23.106 1.00 91.19 96 TRP A C 1
ATOM 751 O O . TRP A 1 96 ? -22.157 -3.699 22.757 1.00 91.19 96 TRP A O 1
ATOM 761 N N . LEU A 1 97 ? -20.123 -2.730 22.840 1.00 88.94 97 LEU A N 1
ATOM 762 C CA . LEU A 1 97 ? -20.506 -1.475 22.175 1.00 88.94 97 LEU A CA 1
ATOM 763 C C . LEU A 1 97 ? -21.030 -1.708 20.751 1.00 88.94 97 LEU A C 1
ATOM 765 O O . LEU A 1 97 ? -22.028 -1.112 20.351 1.00 88.94 97 LEU A O 1
ATOM 769 N N . ILE A 1 98 ? -20.399 -2.606 19.990 1.00 88.81 98 ILE A N 1
ATOM 770 C CA . ILE A 1 98 ? -20.852 -2.969 18.640 1.00 88.81 98 ILE A CA 1
ATOM 771 C C . ILE A 1 98 ? -22.262 -3.566 18.702 1.00 88.81 98 ILE A C 1
ATOM 773 O O . ILE A 1 98 ? -23.159 -3.111 17.990 1.00 88.81 98 ILE A O 1
ATOM 777 N N . ARG A 1 99 ? -22.479 -4.551 19.582 1.00 86.75 99 ARG A N 1
ATOM 778 C CA . ARG A 1 99 ? -23.773 -5.238 19.718 1.00 86.75 99 ARG A CA 1
ATOM 779 C C . ARG A 1 99 ? -24.878 -4.305 20.195 1.00 86.75 99 ARG A C 1
ATOM 781 O O . ARG A 1 99 ? -25.985 -4.354 19.663 1.00 86.75 99 ARG A O 1
ATOM 788 N N . SER A 1 100 ? -24.592 -3.462 21.185 1.00 85.50 100 SER A N 1
ATOM 789 C CA . SER A 1 100 ? -25.584 -2.540 21.736 1.00 85.50 100 SER A CA 1
ATOM 790 C C . SER A 1 100 ? -26.054 -1.530 20.690 1.00 85.50 100 SER A C 1
ATOM 792 O O . SER A 1 100 ? -27.251 -1.268 20.574 1.00 85.50 100 SER A O 1
ATOM 794 N N . LEU A 1 101 ? -25.146 -1.035 19.849 1.00 82.62 101 LEU A N 1
ATOM 795 C CA . LEU A 1 101 ? -25.486 -0.121 18.760 1.00 82.62 101 LEU A CA 1
ATOM 796 C C . LEU A 1 101 ? -26.205 -0.821 17.602 1.00 82.62 101 LEU A C 1
ATOM 798 O O . LEU A 1 101 ? -27.179 -0.276 17.083 1.00 82.62 101 LEU A O 1
ATOM 802 N N . GLN A 1 102 ? -25.799 -2.039 17.234 1.00 80.81 102 GLN A N 1
ATOM 803 C CA . GLN A 1 102 ? -26.492 -2.840 16.215 1.00 80.81 102 GLN A CA 1
ATOM 804 C C . GLN A 1 102 ? -27.928 -3.199 16.624 1.00 80.81 102 GLN A C 1
ATOM 806 O O . GLN A 1 102 ? -28.817 -3.219 15.778 1.00 80.81 102 GLN A O 1
ATOM 811 N N . ALA A 1 103 ? -28.175 -3.443 17.915 1.00 72.25 103 ALA A N 1
ATOM 812 C CA . ALA A 1 103 ? -29.511 -3.732 18.435 1.00 72.25 103 ALA A CA 1
ATOM 813 C C . ALA A 1 103 ? -30.448 -2.510 18.424 1.00 72.25 103 ALA A C 1
ATOM 815 O O . ALA A 1 103 ? -31.668 -2.676 18.446 1.00 72.25 103 ALA A O 1
ATOM 816 N N . THR A 1 104 ? -29.887 -1.296 18.388 1.00 66.44 104 THR A N 1
ATOM 817 C CA . THR A 1 104 ? -30.633 -0.048 18.620 1.00 66.44 104 THR A CA 1
ATOM 818 C C . THR A 1 104 ? -30.787 0.816 17.358 1.00 66.44 104 THR A C 1
ATOM 820 O O . THR A 1 104 ? -31.638 1.705 17.323 1.00 66.44 104 THR A O 1
ATOM 823 N N . GLN A 1 105 ? -30.025 0.560 16.285 1.00 56.62 105 GLN A N 1
ATOM 824 C CA . GLN A 1 105 ? -30.059 1.373 15.060 1.00 56.62 105 GLN A CA 1
ATOM 825 C C . GLN A 1 105 ? -30.986 0.807 13.960 1.00 56.62 105 GLN A C 1
ATOM 827 O O . GLN A 1 105 ? -30.825 -0.341 13.546 1.00 56.62 105 GLN A O 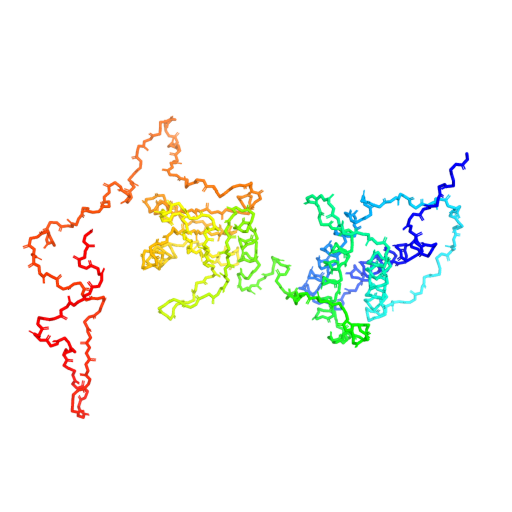1
ATOM 832 N N . PRO A 1 106 ? -31.903 1.611 13.384 1.00 50.84 106 PRO A N 1
ATOM 833 C CA . PRO A 1 106 ? -32.437 1.362 12.047 1.00 50.84 106 PRO A CA 1
ATOM 834 C C . PRO A 1 106 ? -31.415 1.767 10.964 1.00 50.84 106 PRO A C 1
ATOM 836 O O . PRO A 1 106 ? -30.581 2.643 11.184 1.00 50.84 106 PRO A O 1
ATOM 839 N N . ALA A 1 107 ? -31.492 1.129 9.788 1.00 45.44 107 ALA A N 1
ATOM 840 C CA . ALA A 1 107 ? -30.567 1.300 8.660 1.00 45.44 107 ALA A CA 1
ATOM 841 C C . ALA A 1 107 ? -30.264 2.779 8.334 1.00 45.44 107 ALA A C 1
ATOM 843 O O . ALA A 1 107 ? -31.175 3.566 8.070 1.00 45.44 107 ALA A O 1
ATOM 844 N N . ALA A 1 108 ? -28.980 3.148 8.338 1.00 48.28 108 ALA A N 1
ATOM 845 C CA . ALA A 1 108 ? -28.542 4.525 8.150 1.00 48.28 108 ALA A CA 1
ATOM 846 C C . ALA A 1 108 ? -28.803 5.040 6.720 1.00 48.28 108 ALA A C 1
ATOM 848 O O . ALA A 1 108 ? -28.380 4.452 5.725 1.00 48.28 108 ALA A O 1
ATOM 849 N N . HIS A 1 109 ? -29.450 6.203 6.636 1.00 40.38 109 HIS A N 1
ATOM 850 C CA . HIS A 1 109 ? -29.349 7.124 5.509 1.00 40.38 109 HIS A CA 1
ATOM 851 C C . HIS A 1 109 ? -28.368 8.234 5.897 1.00 40.38 109 HIS A C 1
ATOM 853 O O . HIS A 1 109 ? -28.782 9.156 6.584 1.00 40.38 109 HIS A O 1
ATOM 859 N N . HIS A 1 110 ? -27.095 8.131 5.497 1.00 44.34 110 HIS A N 1
ATOM 860 C CA . HIS A 1 110 ? -26.161 9.225 5.167 1.00 44.34 110 HIS A CA 1
ATOM 861 C C . HIS A 1 110 ? -24.777 8.640 4.819 1.00 44.34 110 HIS A C 1
ATOM 863 O O . HIS A 1 110 ? -24.534 7.458 5.026 1.00 44.34 110 HIS A O 1
ATOM 869 N N . TYR A 1 111 ? -23.908 9.452 4.212 1.00 47.69 111 TYR A N 1
ATOM 870 C CA . TYR A 1 111 ? -22.628 9.057 3.600 1.00 47.69 111 TYR A CA 1
ATOM 871 C C . TYR A 1 111 ? -21.498 8.696 4.595 1.00 47.69 111 TYR A C 1
ATOM 873 O O . TYR A 1 111 ? -20.386 8.427 4.145 1.00 47.69 111 TYR A O 1
ATOM 881 N N . ASP A 1 112 ? -21.770 8.665 5.902 1.00 58.53 112 ASP A N 1
ATOM 882 C CA . ASP A 1 112 ? -20.785 8.360 6.947 1.00 58.53 112 ASP A CA 1
ATOM 883 C C . ASP A 1 112 ? -20.990 6.944 7.503 1.00 58.53 112 ASP A C 1
ATOM 885 O O . ASP A 1 112 ? -22.124 6.521 7.740 1.00 58.53 112 ASP A O 1
ATOM 889 N N . GLU A 1 113 ? -19.890 6.215 7.726 1.00 68.44 113 GLU A N 1
ATOM 890 C CA . GLU A 1 113 ? -19.920 4.889 8.360 1.00 68.44 113 GLU A CA 1
ATOM 891 C C . GLU A 1 113 ? -20.585 4.973 9.750 1.00 68.44 113 GLU A C 1
ATOM 893 O O . GLU A 1 113 ? -20.221 5.845 10.554 1.00 68.44 113 GLU A O 1
ATOM 898 N N . PRO A 1 114 ? -21.543 4.083 10.068 1.00 79.00 114 PRO A N 1
ATOM 899 C CA . PRO A 1 114 ? -22.235 4.091 11.346 1.00 79.00 114 PRO A CA 1
ATOM 900 C C . PRO A 1 114 ? -21.263 3.832 12.513 1.00 79.00 114 PRO A C 1
ATOM 902 O O . PRO A 1 114 ? -20.275 3.110 12.355 1.00 79.00 114 PRO A O 1
ATOM 905 N N . PRO A 1 115 ? -21.558 4.337 13.728 1.00 82.19 115 PRO A N 1
ATOM 906 C CA . PRO A 1 115 ? -20.699 4.149 14.901 1.00 82.19 115 PRO A CA 1
ATOM 907 C C . PRO A 1 115 ? -20.323 2.685 15.187 1.00 82.19 115 PRO A C 1
ATOM 909 O O . PRO A 1 115 ? -19.205 2.416 15.618 1.00 82.19 115 PRO A O 1
ATOM 912 N N . ALA A 1 116 ? -21.216 1.731 14.896 1.00 83.62 116 ALA A N 1
ATOM 913 C CA . ALA A 1 116 ? -20.935 0.305 15.050 1.00 83.62 116 ALA A CA 1
ATOM 914 C C . ALA A 1 116 ? -19.789 -0.177 14.138 1.00 83.62 116 ALA A C 1
ATOM 916 O O . ALA A 1 116 ? -18.911 -0.889 14.616 1.00 83.62 116 ALA A O 1
ATOM 917 N N . GLU A 1 117 ? -19.745 0.254 12.871 1.00 82.19 117 GLU A N 1
ATOM 918 C CA . GLU A 1 117 ? -18.662 -0.090 11.931 1.00 82.19 117 GLU A CA 1
ATOM 919 C C . GLU A 1 117 ? -17.323 0.535 12.351 1.00 82.19 117 GLU A C 1
ATOM 921 O O . GLU A 1 117 ? -16.265 -0.088 12.227 1.00 82.19 117 GLU A O 1
ATOM 926 N N . LYS A 1 118 ? -17.361 1.733 12.946 1.00 82.12 118 LYS A N 1
ATOM 927 C CA . LYS A 1 118 ? -16.174 2.363 13.537 1.00 82.12 118 LYS A CA 1
ATOM 928 C C . LYS A 1 118 ? -15.649 1.559 14.728 1.00 82.12 118 LYS A C 1
ATOM 930 O O . LYS A 1 118 ? -14.454 1.279 14.795 1.00 82.12 118 LYS A O 1
ATOM 935 N N . PHE A 1 119 ? -16.521 1.102 15.629 1.00 87.62 119 PHE A N 1
ATOM 936 C CA . PHE A 1 119 ? -16.105 0.206 16.713 1.00 87.62 119 PHE A CA 1
ATOM 937 C C . PHE A 1 119 ? -15.629 -1.163 16.207 1.00 87.62 119 PHE A C 1
ATOM 939 O O . PHE A 1 119 ? -14.697 -1.715 16.784 1.00 87.62 119 PHE A O 1
ATOM 946 N N . THR A 1 120 ? -16.191 -1.688 15.112 1.00 84.81 120 THR A N 1
ATOM 947 C CA . THR A 1 120 ? -15.663 -2.892 14.446 1.00 84.81 120 THR A CA 1
ATOM 948 C C . THR A 1 120 ? -14.236 -2.663 13.955 1.00 84.81 120 THR A C 1
ATOM 950 O O . THR A 1 120 ? -13.355 -3.452 14.269 1.00 84.81 120 THR A O 1
ATOM 953 N N . THR A 1 121 ? -13.971 -1.536 13.292 1.00 79.44 121 THR A N 1
ATOM 954 C CA . THR A 1 121 ? -12.614 -1.159 12.861 1.00 79.44 121 THR A CA 1
ATOM 955 C C . THR A 1 121 ? -11.657 -1.024 14.053 1.00 79.44 121 THR A C 1
ATOM 957 O O . THR A 1 121 ? -10.507 -1.454 13.994 1.00 79.44 121 THR A O 1
ATOM 960 N N . ALA A 1 122 ? -12.121 -0.453 15.169 1.00 85.12 122 ALA A N 1
ATOM 961 C CA . ALA A 1 122 ? -11.333 -0.376 16.398 1.00 85.12 122 ALA A CA 1
ATOM 962 C C . ALA A 1 122 ? -10.983 -1.768 16.954 1.00 85.12 122 ALA A C 1
ATOM 964 O O . ALA A 1 122 ? -9.862 -1.979 17.414 1.00 85.12 122 ALA A O 1
ATOM 965 N N . LEU A 1 123 ? -11.934 -2.708 16.894 1.00 89.06 123 LEU A N 1
ATOM 966 C CA . LEU A 1 123 ? -11.771 -4.089 17.348 1.00 89.06 123 LEU A CA 1
ATOM 967 C C . LEU A 1 123 ? -10.767 -4.856 16.482 1.00 89.06 123 LEU A C 1
ATOM 969 O O . LEU A 1 123 ? -9.908 -5.530 17.035 1.00 89.06 123 LEU A O 1
ATOM 973 N N . GLU A 1 124 ? -10.804 -4.677 15.159 1.00 85.00 124 GLU A N 1
ATOM 974 C CA . GLU A 1 124 ? -9.815 -5.252 14.234 1.00 85.00 124 GLU A CA 1
ATOM 975 C C . GLU A 1 124 ? -8.375 -4.875 14.640 1.00 85.00 124 GLU A C 1
ATOM 977 O O . GLU A 1 124 ? -7.509 -5.740 14.774 1.00 85.00 124 GLU A O 1
ATOM 982 N N . TYR A 1 125 ? -8.117 -3.591 14.923 1.00 81.06 125 TYR A N 1
ATOM 983 C CA . TYR A 1 125 ? -6.793 -3.139 15.373 1.00 81.06 125 TYR A CA 1
ATOM 984 C C . TYR A 1 125 ? -6.446 -3.566 16.802 1.00 81.06 125 TYR A C 1
ATOM 986 O O . TYR A 1 125 ? -5.274 -3.807 17.096 1.00 81.06 125 TYR A O 1
ATOM 994 N N . ALA A 1 126 ? -7.432 -3.632 17.701 1.00 87.81 126 ALA A N 1
ATOM 995 C CA . ALA A 1 126 ? -7.214 -4.066 19.076 1.00 87.81 126 ALA A CA 1
ATOM 996 C C . ALA A 1 126 ? -6.837 -5.552 19.147 1.00 87.81 126 ALA A C 1
ATOM 998 O O . ALA A 1 126 ? -5.925 -5.905 19.889 1.00 87.81 126 ALA A O 1
ATOM 999 N N . THR A 1 127 ? -7.478 -6.408 18.350 1.00 87.56 127 THR A N 1
ATOM 1000 C CA . THR A 1 127 ? -7.171 -7.844 18.304 1.00 87.56 127 THR A CA 1
ATOM 1001 C C . THR A 1 127 ? -5.796 -8.114 1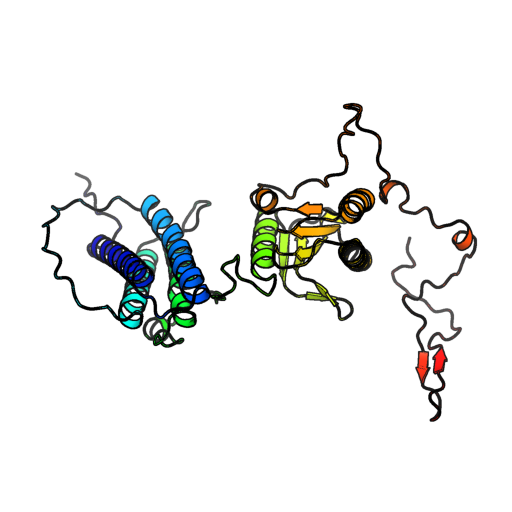7.698 1.00 87.56 127 THR A C 1
ATOM 1003 O O . THR A 1 127 ? -5.065 -8.947 18.225 1.00 87.56 127 THR A O 1
ATOM 1006 N N . ALA A 1 128 ? -5.362 -7.328 16.707 1.00 84.44 128 ALA A N 1
ATOM 1007 C CA . ALA A 1 128 ? -4.003 -7.413 16.158 1.00 84.44 128 ALA A CA 1
ATOM 1008 C C . ALA A 1 128 ? -2.886 -7.128 17.192 1.00 84.44 128 ALA A C 1
ATOM 1010 O O . ALA A 1 128 ? -1.719 -7.429 16.951 1.00 84.44 128 ALA A O 1
ATOM 1011 N N . LEU A 1 129 ? -3.202 -6.560 18.369 1.00 84.00 129 LEU A N 1
ATOM 1012 C CA . LEU A 1 129 ? -2.221 -6.419 19.456 1.00 84.00 129 LEU A CA 1
ATOM 1013 C C . LEU A 1 129 ? -1.749 -7.773 20.001 1.00 84.00 129 LEU A C 1
ATOM 1015 O O . LEU A 1 129 ? -0.631 -7.846 20.514 1.00 84.00 129 LEU A O 1
ATOM 1019 N N . ARG A 1 130 ? -2.577 -8.822 19.901 1.00 88.31 130 ARG A N 1
ATOM 1020 C CA . ARG A 1 130 ? -2.268 -10.171 20.400 1.00 88.31 130 ARG A CA 1
ATOM 1021 C C . ARG A 1 130 ? -1.035 -10.763 19.727 1.00 88.31 130 ARG A C 1
ATOM 1023 O O . ARG A 1 130 ? -0.210 -11.362 20.403 1.00 88.31 130 ARG A O 1
ATOM 1030 N N . ASP A 1 131 ? -0.860 -10.483 18.442 1.00 83.00 131 ASP A N 1
ATOM 1031 C CA . ASP A 1 131 ? 0.252 -10.994 17.638 1.00 83.00 131 ASP A CA 1
ATOM 1032 C C . ASP A 1 131 ? 1.589 -10.298 17.951 1.00 83.00 131 ASP A C 1
ATOM 1034 O O . ASP A 1 131 ? 2.668 -10.810 17.650 1.00 83.00 131 ASP A O 1
ATOM 1038 N N . ILE A 1 132 ? 1.540 -9.104 18.553 1.00 81.19 132 ILE A N 1
ATOM 1039 C CA . ILE A 1 132 ? 2.726 -8.296 18.874 1.00 81.19 132 ILE A CA 1
ATOM 1040 C C . ILE A 1 132 ? 3.158 -8.472 20.331 1.00 81.19 132 ILE A C 1
ATOM 1042 O O . ILE A 1 132 ? 4.360 -8.479 20.633 1.00 81.19 132 ILE A O 1
ATOM 1046 N N . LEU A 1 133 ? 2.189 -8.544 21.246 1.00 84.81 133 LEU A N 1
ATOM 1047 C CA . LEU A 1 133 ? 2.441 -8.508 22.681 1.00 84.81 133 LEU A CA 1
ATOM 1048 C C . LEU A 1 133 ? 2.834 -9.897 23.207 1.00 84.81 133 LEU A C 1
ATOM 1050 O O . LEU A 1 133 ? 2.104 -10.868 23.023 1.00 84.81 133 LEU A O 1
ATOM 1054 N N . PRO A 1 134 ? 3.975 -10.021 23.907 1.00 77.88 134 PRO A N 1
ATOM 1055 C CA . PRO A 1 134 ? 4.422 -11.299 24.429 1.00 77.88 134 PRO A CA 1
ATOM 1056 C C . PRO A 1 134 ? 3.463 -11.803 25.506 1.00 77.88 134 PRO A C 1
ATOM 1058 O O . PRO A 1 134 ? 2.946 -11.029 26.309 1.00 77.88 134 PRO A O 1
ATOM 1061 N N . SER A 1 135 ? 3.314 -13.124 25.586 1.00 80.00 135 SER A N 1
ATOM 1062 C CA . SER A 1 135 ? 2.460 -13.805 26.574 1.00 80.00 135 SER A CA 1
ATOM 1063 C C . SER A 1 135 ? 0.954 -13.565 26.406 1.00 80.00 135 SER A C 1
ATOM 1065 O O . SER A 1 135 ? 0.180 -14.048 27.228 1.00 80.00 135 SER A O 1
ATOM 1067 N N . VAL A 1 136 ? 0.528 -12.896 25.330 1.00 83.38 136 VAL A N 1
ATOM 1068 C CA . VAL A 1 136 ? -0.877 -12.830 24.922 1.00 83.38 136 VAL A CA 1
ATOM 1069 C C . VAL A 1 136 ? -1.130 -13.930 23.882 1.00 83.38 136 VAL A C 1
ATOM 1071 O O . VAL A 1 136 ? -0.390 -14.010 22.906 1.00 83.38 136 VAL A O 1
ATOM 1074 N N . PRO A 1 137 ? -2.122 -14.817 24.074 1.00 83.06 137 PRO A N 1
ATOM 1075 C CA . PRO A 1 137 ? -2.487 -15.798 23.053 1.00 83.06 137 PRO A CA 1
ATOM 1076 C C . PRO A 1 137 ? -3.015 -15.115 21.785 1.00 83.06 137 PRO A C 1
ATOM 1078 O O . PRO A 1 137 ? -3.838 -14.201 21.902 1.00 83.06 137 PRO A O 1
ATOM 1081 N N . GLU A 1 138 ? -2.579 -15.599 20.615 1.00 79.94 138 GLU A N 1
ATOM 1082 C CA . GLU A 1 138 ? -3.021 -15.136 19.283 1.00 79.94 138 GLU A CA 1
ATOM 1083 C C . GLU A 1 138 ? -4.552 -15.224 19.154 1.00 79.94 138 GLU A C 1
ATOM 1085 O O . GLU A 1 138 ? -5.220 -14.259 18.786 1.00 79.94 138 GLU A O 1
ATOM 1090 N N . ASP A 1 139 ? -5.134 -16.346 19.585 1.00 82.25 139 ASP A N 1
ATO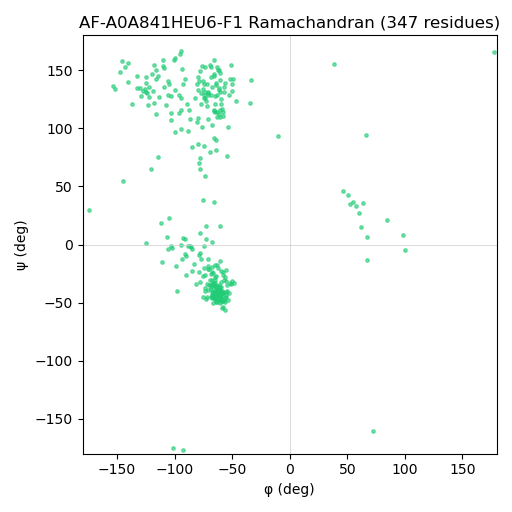M 1091 C CA . ASP A 1 139 ? -6.583 -16.527 19.591 1.00 82.25 139 ASP A CA 1
ATOM 1092 C C . ASP A 1 139 ? -7.255 -15.688 20.690 1.00 82.25 139 ASP A C 1
ATOM 1094 O O . ASP A 1 139 ? -6.978 -15.836 21.889 1.00 82.25 139 ASP A O 1
ATOM 1098 N N . SER A 1 140 ? -8.208 -14.837 20.295 1.00 84.06 140 SER A N 1
ATOM 1099 C CA . SER A 1 140 ? -9.045 -14.112 21.252 1.00 84.06 140 SER A CA 1
ATOM 1100 C C . SER A 1 140 ? -10.130 -15.026 21.842 1.00 84.06 140 SER A C 1
ATOM 1102 O O . SER A 1 140 ? -11.002 -15.501 21.107 1.00 84.06 140 SER A O 1
ATOM 1104 N N . PRO A 1 141 ? -10.173 -15.212 23.178 1.00 83.00 141 PRO A N 1
ATOM 1105 C CA . PRO A 1 141 ? -11.260 -15.938 23.829 1.00 83.00 141 PRO A CA 1
ATOM 1106 C C . PRO A 1 141 ? -12.590 -15.180 23.739 1.00 83.00 141 PRO A C 1
ATOM 1108 O O . PRO A 1 141 ? -13.647 -15.791 23.818 1.00 83.00 141 PRO A O 1
ATOM 1111 N N . VAL A 1 142 ? -12.552 -13.854 23.558 1.00 84.25 142 VAL A N 1
ATOM 1112 C CA . VAL A 1 142 ? -13.755 -13.024 23.416 1.00 84.25 142 VAL A CA 1
ATOM 1113 C C . VAL A 1 142 ? -14.404 -13.287 22.066 1.00 84.25 142 VAL A C 1
ATOM 1115 O O . VAL A 1 142 ? -15.617 -13.462 21.995 1.00 84.25 142 VAL A O 1
ATOM 1118 N N . LEU A 1 143 ? -13.595 -13.335 21.005 1.00 81.19 143 LEU A N 1
ATOM 1119 C CA . LEU A 1 143 ? -14.076 -13.531 19.640 1.00 81.19 143 LEU A CA 1
ATOM 1120 C C . LEU A 1 143 ? -14.491 -14.977 19.354 1.00 81.19 143 LEU A C 1
ATOM 1122 O O . LEU A 1 143 ? -15.387 -15.191 18.541 1.00 81.19 143 LEU A O 1
ATOM 1126 N N . ALA A 1 144 ? -13.912 -15.957 20.057 1.00 75.94 144 ALA A N 1
ATOM 1127 C CA . ALA A 1 144 ? -14.320 -17.360 19.959 1.00 75.94 144 ALA A CA 1
ATOM 1128 C C . ALA A 1 144 ? -15.823 -17.567 20.249 1.00 75.94 144 ALA A C 1
ATOM 1130 O O . ALA A 1 144 ? -16.462 -18.420 19.633 1.00 75.94 144 ALA A O 1
ATOM 1131 N N . ASP A 1 145 ? -16.399 -16.735 21.122 1.00 69.06 145 ASP A N 1
ATOM 1132 C CA . ASP A 1 145 ? -17.818 -16.761 21.494 1.00 69.06 145 ASP A CA 1
ATOM 1133 C C . ASP A 1 145 ? -18.696 -15.814 20.633 1.00 69.06 145 ASP A C 1
ATOM 1135 O O . ASP A 1 145 ? -19.887 -15.627 20.907 1.00 69.06 145 ASP A O 1
ATOM 1139 N N . GLN A 1 146 ? -18.135 -15.182 19.593 1.00 68.88 146 GLN A N 1
ATOM 1140 C CA . GLN A 1 146 ? -18.760 -14.101 18.811 1.00 68.88 146 GLN A CA 1
ATOM 1141 C C . GLN A 1 146 ? -18.895 -14.454 17.318 1.00 68.88 146 GLN A C 1
ATOM 1143 O O . GLN A 1 146 ? -18.324 -13.791 16.458 1.00 68.88 146 GLN A O 1
ATOM 1148 N N . ALA A 1 147 ? -19.705 -15.463 16.984 1.00 61.91 147 ALA A N 1
ATOM 1149 C CA . ALA A 1 147 ? -19.893 -15.905 15.593 1.00 61.91 147 ALA A CA 1
ATOM 1150 C C . ALA A 1 147 ? -20.518 -14.849 14.646 1.00 61.91 147 ALA A C 1
ATOM 1152 O O . ALA A 1 147 ? -20.415 -14.986 13.429 1.00 61.91 147 ALA A O 1
ATOM 1153 N N . ASP A 1 148 ? -21.154 -13.806 15.189 1.00 68.81 148 ASP A N 1
ATOM 1154 C CA . ASP A 1 148 ? -21.901 -12.805 14.412 1.00 68.81 148 ASP A CA 1
ATOM 1155 C C . ASP A 1 148 ? -21.052 -11.591 13.976 1.00 68.81 148 ASP A C 1
ATOM 1157 O O . ASP A 1 148 ? -21.521 -10.759 13.196 1.00 68.81 148 ASP A O 1
ATOM 1161 N N . LEU A 1 149 ? -19.806 -11.465 14.456 1.00 71.06 149 LEU A N 1
ATOM 1162 C CA . LEU A 1 149 ? -18.903 -10.366 14.096 1.00 71.06 149 LEU A CA 1
ATOM 1163 C C . LEU A 1 149 ? -17.958 -10.791 12.964 1.00 71.06 149 LEU A C 1
ATOM 1165 O O . LEU A 1 149 ? -17.080 -11.628 13.147 1.00 71.06 149 LEU A O 1
ATOM 1169 N N . SER A 1 150 ? -18.111 -10.180 11.787 1.00 72.25 150 SER A N 1
ATOM 1170 C CA . SER A 1 150 ? -17.187 -10.364 10.661 1.00 72.25 150 SER A CA 1
ATOM 1171 C C . SER A 1 150 ? -16.045 -9.352 10.749 1.00 72.25 150 SER A C 1
ATOM 1173 O O . SER A 1 150 ? -16.199 -8.219 10.298 1.00 72.25 150 SER A O 1
ATOM 1175 N N . LEU A 1 151 ? -14.903 -9.766 11.296 1.00 68.38 151 LEU A N 1
ATOM 1176 C CA . LEU A 1 151 ? -13.686 -8.952 11.356 1.00 68.38 151 LEU A CA 1
ATOM 1177 C C . LEU A 1 151 ? -12.805 -9.188 10.129 1.00 68.38 151 LEU A C 1
ATOM 1179 O O . LEU A 1 151 ? -12.683 -10.317 9.651 1.00 68.38 151 LEU A O 1
ATOM 1183 N N . LYS A 1 152 ? -12.173 -8.129 9.621 1.00 68.06 152 LYS A N 1
ATOM 1184 C CA . LYS A 1 152 ? -11.084 -8.260 8.652 1.00 68.06 152 LYS A CA 1
ATOM 1185 C C . LYS A 1 152 ? -9.791 -8.589 9.386 1.00 68.06 152 LYS A C 1
ATOM 1187 O O . LYS A 1 152 ? -9.484 -7.998 10.417 1.00 68.06 152 LYS A O 1
ATOM 1192 N N . GLU A 1 153 ? -9.025 -9.513 8.818 1.00 63.53 153 GLU A N 1
ATOM 1193 C CA . GLU A 1 153 ? -7.683 -9.821 9.299 1.00 63.53 153 GLU A CA 1
ATOM 1194 C C . GLU A 1 153 ? -6.781 -8.598 9.090 1.00 63.53 153 GLU A C 1
ATOM 1196 O O . GLU A 1 153 ? -6.629 -8.095 7.971 1.00 63.53 153 GLU A O 1
ATOM 1201 N N . VAL A 1 154 ? -6.225 -8.087 10.185 1.00 56.38 154 VAL A N 1
ATOM 1202 C CA . VAL A 1 154 ? -5.270 -6.981 10.176 1.00 56.38 154 VAL A CA 1
ATOM 1203 C C . VAL A 1 154 ? -3.895 -7.580 10.383 1.00 56.38 154 VAL A C 1
ATOM 1205 O O . VAL A 1 154 ? -3.604 -8.077 11.462 1.00 56.38 154 VAL A O 1
ATOM 1208 N N . ASP A 1 155 ? -3.038 -7.495 9.366 1.00 60.16 155 ASP A N 1
ATOM 1209 C CA . ASP A 1 155 ? -1.635 -7.862 9.537 1.00 60.16 155 ASP A CA 1
ATOM 1210 C C . ASP A 1 155 ? -0.984 -6.855 10.516 1.00 60.16 155 ASP A C 1
ATOM 1212 O O . ASP A 1 155 ? -0.881 -5.654 10.206 1.00 60.16 155 ASP A O 1
ATOM 1216 N N . PRO A 1 156 ? -0.555 -7.317 11.704 1.00 54.09 156 PRO A N 1
ATOM 1217 C CA . PRO A 1 156 ? -0.077 -6.469 12.793 1.00 54.09 156 PRO A CA 1
ATOM 1218 C C . PRO A 1 156 ? 1.244 -5.764 12.442 1.00 54.09 156 PRO A C 1
ATOM 1220 O O . PRO A 1 156 ? 1.580 -4.729 13.024 1.00 54.09 156 PRO A O 1
ATOM 1223 N N . HIS A 1 157 ? 1.967 -6.276 11.441 1.00 54.59 157 HIS A N 1
ATOM 1224 C CA . HIS A 1 157 ? 3.214 -5.720 10.923 1.00 54.59 157 HIS A CA 1
ATOM 1225 C C . HIS A 1 157 ? 2.994 -4.788 9.721 1.00 54.59 157 HIS A C 1
ATOM 1227 O O . HIS A 1 157 ? 3.888 -4.027 9.342 1.00 54.59 157 HIS A O 1
ATOM 1233 N N . VAL A 1 158 ? 1.792 -4.774 9.135 1.00 51.38 158 VAL A N 1
ATOM 1234 C CA . VAL A 1 158 ? 1.440 -3.913 7.985 1.00 51.38 158 VAL A CA 1
ATOM 1235 C C . VAL A 1 158 ? 0.914 -2.548 8.433 1.00 51.38 158 VAL A C 1
ATOM 1237 O O . VAL A 1 158 ? 0.752 -1.630 7.627 1.00 51.38 158 VAL A O 1
ATOM 1240 N N . GLY A 1 159 ? 0.816 -2.312 9.739 1.00 43.06 159 GLY A N 1
ATOM 1241 C CA . GLY A 1 159 ? 0.719 -0.988 10.341 1.00 43.06 159 GLY A CA 1
ATOM 1242 C C . GLY A 1 159 ? 2.049 -0.220 10.320 1.00 43.06 159 GLY A C 1
ATOM 1243 O O . GLY A 1 159 ? 2.519 0.178 11.367 1.00 43.06 159 GLY A O 1
ATOM 1244 N N . GLY A 1 160 ? 2.621 0.022 9.136 1.00 40.81 160 GLY A N 1
ATOM 1245 C CA . GLY A 1 160 ? 3.649 0.987 8.678 1.00 40.81 160 GLY A CA 1
ATOM 1246 C C . GLY A 1 160 ? 4.908 1.433 9.458 1.00 40.81 160 GLY A C 1
ATOM 1247 O O . GLY A 1 160 ? 4.967 1.532 10.678 1.00 40.81 160 GLY A O 1
ATOM 1248 N N . ARG A 1 161 ? 5.868 1.864 8.615 1.00 46.28 161 ARG A N 1
ATOM 1249 C CA . ARG A 1 161 ? 7.254 2.312 8.872 1.00 46.28 161 ARG A CA 1
ATOM 1250 C C . ARG A 1 161 ? 8.049 1.394 9.814 1.00 46.28 161 ARG A C 1
ATOM 1252 O O . ARG A 1 161 ? 8.751 1.873 10.694 1.00 46.28 161 ARG A O 1
ATOM 1259 N N . GLY A 1 162 ? 7.973 0.090 9.566 1.00 43.81 162 GLY A N 1
ATOM 1260 C CA . GLY A 1 162 ? 8.988 -0.879 9.981 1.00 43.81 162 GLY A CA 1
ATOM 1261 C C . GLY A 1 162 ? 9.755 -1.385 8.760 1.00 43.81 162 GLY A C 1
ATOM 1262 O O . GLY A 1 162 ? 9.224 -1.355 7.649 1.00 43.81 162 GLY A O 1
ATOM 1263 N N . ASP A 1 163 ? 11.005 -1.788 8.966 1.00 44.38 163 ASP A N 1
ATOM 1264 C CA . ASP A 1 163 ? 11.839 -2.439 7.957 1.00 44.38 163 ASP A CA 1
ATOM 1265 C C . ASP A 1 163 ? 11.165 -3.708 7.401 1.00 44.38 163 ASP A C 1
ATOM 1267 O O . ASP A 1 163 ? 10.622 -4.507 8.162 1.00 44.38 163 ASP A O 1
ATOM 1271 N N . SER A 1 164 ? 11.270 -3.904 6.078 1.00 48.28 164 SER A N 1
ATOM 1272 C CA . SER A 1 164 ? 10.909 -5.102 5.290 1.00 48.28 164 SER A CA 1
ATOM 1273 C C . SER A 1 164 ? 9.411 -5.445 5.245 1.00 48.28 164 SER A C 1
ATOM 1275 O O . SER A 1 164 ? 8.861 -6.050 6.148 1.00 48.28 164 SER A O 1
ATOM 1277 N N . ASP A 1 165 ? 8.634 -5.021 4.245 1.00 56.00 165 ASP A N 1
ATOM 1278 C CA . ASP A 1 165 ? 8.446 -5.775 2.985 1.00 56.00 165 ASP A CA 1
ATOM 1279 C C . ASP A 1 165 ? 7.594 -4.948 1.979 1.00 56.00 165 ASP A C 1
ATOM 1281 O O . ASP A 1 165 ? 6.776 -5.484 1.241 1.00 56.00 165 ASP A O 1
ATOM 1285 N N . GLY A 1 166 ? 7.645 -3.604 2.022 1.00 63.22 166 GLY A N 1
ATOM 1286 C CA . GLY A 1 166 ? 6.857 -2.724 1.130 1.00 63.22 166 GLY A CA 1
ATOM 1287 C C . GLY A 1 166 ? 5.323 -2.730 1.326 1.00 63.22 166 GLY A C 1
ATOM 1288 O O . GLY A 1 166 ? 4.642 -1.803 0.878 1.00 63.22 166 GLY A O 1
ATOM 1289 N N . ARG A 1 167 ? 4.779 -3.699 2.078 1.00 74.31 167 ARG A N 1
ATOM 1290 C CA . ARG A 1 167 ? 3.339 -3.972 2.265 1.00 74.31 167 ARG A CA 1
ATOM 1291 C C . ARG A 1 167 ? 2.510 -2.787 2.737 1.00 74.31 167 ARG A C 1
ATOM 1293 O O . ARG A 1 167 ? 1.381 -2.592 2.300 1.00 74.31 167 ARG A O 1
ATOM 1300 N N . TRP A 1 168 ? 3.047 -1.991 3.662 1.00 76.38 168 TRP A N 1
ATOM 1301 C CA . TRP A 1 168 ? 2.310 -0.838 4.176 1.00 76.38 168 TRP A CA 1
ATOM 1302 C C . TRP A 1 168 ? 2.085 0.201 3.082 1.00 76.38 168 TRP A C 1
ATOM 1304 O O . TRP A 1 168 ? 0.999 0.768 2.986 1.00 76.38 168 TRP A O 1
ATOM 1314 N N . LEU A 1 169 ? 3.108 0.453 2.262 1.00 82.25 169 LEU A N 1
ATOM 1315 C CA . LEU A 1 169 ? 3.012 1.434 1.189 1.00 82.25 169 LEU A CA 1
ATOM 1316 C C . LEU A 1 169 ? 2.043 0.956 0.105 1.00 82.25 169 LEU A C 1
ATOM 1318 O O . LEU A 1 169 ? 1.267 1.759 -0.408 1.00 82.25 169 LEU A O 1
ATOM 1322 N N . GLU A 1 170 ? 2.029 -0.350 -0.172 1.00 88.31 170 GLU A N 1
ATOM 1323 C CA . GLU A 1 170 ? 0.999 -0.979 -0.999 1.00 88.31 170 GLU A CA 1
ATOM 1324 C C . GLU A 1 170 ? -0.395 -0.711 -0.431 1.00 88.31 170 GLU A C 1
ATOM 1326 O O . GLU A 1 170 ? -1.216 -0.080 -1.089 1.00 88.31 170 GLU A O 1
ATOM 1331 N N . TYR A 1 171 ? -0.649 -1.068 0.824 1.00 83.12 171 TYR A N 1
ATOM 1332 C CA . TYR A 1 171 ? -1.953 -0.841 1.443 1.00 83.12 171 TYR A CA 1
ATOM 1333 C C . TYR A 1 171 ? -2.396 0.637 1.394 1.00 83.12 171 TYR A C 1
ATOM 1335 O O . TYR A 1 171 ? -3.555 0.944 1.102 1.00 83.12 171 TYR A O 1
ATOM 1343 N N . GLN A 1 172 ? -1.482 1.588 1.630 1.00 83.88 172 GLN A N 1
ATOM 1344 C CA . GLN A 1 172 ? -1.808 3.015 1.506 1.00 83.88 172 GLN A CA 1
ATOM 1345 C C . GLN A 1 172 ? -2.201 3.398 0.075 1.00 83.88 172 GLN A C 1
ATOM 1347 O O . GLN A 1 172 ? -3.185 4.119 -0.123 1.00 83.88 172 GLN A O 1
ATOM 1352 N N . LEU A 1 173 ? -1.454 2.913 -0.920 1.00 91.75 173 LEU A N 1
ATOM 1353 C CA . LEU A 1 173 ? -1.746 3.176 -2.323 1.00 91.75 173 LEU A CA 1
ATOM 1354 C C . LEU A 1 173 ? -3.066 2.523 -2.756 1.00 91.75 173 LEU A C 1
ATOM 1356 O O . LEU A 1 173 ? -3.857 3.165 -3.442 1.00 91.75 173 LEU A O 1
ATOM 1360 N N . GLU A 1 174 ? -3.345 1.295 -2.321 1.00 92.56 174 GLU A N 1
ATOM 1361 C CA . GLU A 1 174 ? -4.602 0.585 -2.577 1.00 92.56 174 GLU A CA 1
ATOM 1362 C C . GLU A 1 174 ? -5.809 1.395 -2.075 1.00 92.56 174 GLU A C 1
ATOM 1364 O O . GLU A 1 174 ? -6.764 1.640 -2.821 1.00 92.56 174 GLU A O 1
ATOM 1369 N N . ARG A 1 175 ? -5.742 1.907 -0.838 1.00 86.62 175 ARG A N 1
ATOM 1370 C CA . ARG A 1 175 ? -6.795 2.771 -0.281 1.00 86.62 175 ARG A CA 1
ATOM 1371 C C . ARG A 1 175 ? -6.947 4.079 -1.048 1.00 86.62 175 ARG A C 1
ATOM 1373 O O . ARG A 1 175 ? -8.075 4.525 -1.264 1.00 86.62 175 ARG A O 1
ATOM 1380 N N . ALA A 1 176 ? -5.838 4.704 -1.443 1.00 88.50 176 ALA A N 1
ATOM 1381 C CA . ALA A 1 176 ? -5.868 5.934 -2.231 1.00 88.50 176 ALA A CA 1
ATOM 1382 C C . ALA A 1 176 ? -6.535 5.703 -3.594 1.00 88.50 176 ALA A C 1
ATOM 1384 O O . ALA A 1 176 ? -7.458 6.426 -3.961 1.00 88.50 176 ALA A O 1
ATOM 1385 N N . LEU A 1 177 ? -6.172 4.620 -4.284 1.00 93.56 177 LEU A N 1
ATOM 1386 C CA . LEU A 1 177 ? -6.803 4.189 -5.532 1.00 93.56 177 LEU A CA 1
ATOM 1387 C C . LEU A 1 177 ? -8.306 3.944 -5.357 1.00 93.56 177 LEU A C 1
ATOM 1389 O O . LEU A 1 177 ? -9.099 4.380 -6.194 1.00 93.56 177 LEU A O 1
ATOM 1393 N N . GLY A 1 178 ? -8.709 3.314 -4.252 1.00 91.00 178 GLY A N 1
ATOM 1394 C CA . GLY A 1 178 ? -10.114 3.143 -3.887 1.00 91.00 178 GLY A CA 1
ATOM 1395 C C . GLY A 1 178 ? -10.874 4.471 -3.806 1.00 91.00 178 GLY A C 1
ATOM 1396 O O . GLY A 1 178 ? -11.952 4.594 -4.394 1.00 91.00 178 GLY A O 1
ATOM 1397 N N . ARG A 1 179 ? -10.290 5.481 -3.144 1.00 90.44 179 ARG A N 1
ATOM 1398 C CA . ARG A 1 179 ? -10.848 6.846 -3.079 1.00 90.44 179 ARG A CA 1
ATOM 1399 C C . ARG A 1 179 ? -10.905 7.519 -4.450 1.00 90.44 179 ARG A C 1
ATOM 1401 O O . ARG A 1 179 ? -11.878 8.196 -4.750 1.00 90.44 179 ARG A O 1
ATOM 1408 N N . TRP A 1 180 ? -9.916 7.277 -5.307 1.00 92.94 180 TRP A N 1
ATOM 1409 C CA . TRP A 1 180 ? -9.851 7.820 -6.670 1.00 92.94 180 TRP A CA 1
ATOM 1410 C C . TRP A 1 180 ? -10.755 7.090 -7.678 1.00 92.94 180 TRP A C 1
ATOM 1412 O O . TRP A 1 180 ? -10.659 7.325 -8.884 1.00 92.94 180 TRP A O 1
ATOM 1422 N N . GLY A 1 181 ? -11.634 6.197 -7.209 1.00 92.31 181 GLY A N 1
ATOM 1423 C CA . GLY A 1 181 ? -12.621 5.513 -8.045 1.00 92.31 181 GLY A CA 1
ATOM 1424 C C . GLY A 1 181 ? -12.096 4.261 -8.749 1.00 92.31 181 GLY A C 1
ATOM 1425 O O . GLY A 1 181 ? -12.680 3.820 -9.744 1.00 92.31 181 GLY A O 1
ATOM 1426 N N . TYR A 1 182 ? -11.016 3.664 -8.247 1.00 95.44 182 TYR A N 1
ATOM 1427 C CA . TYR A 1 182 ? -10.486 2.396 -8.738 1.00 95.44 182 TYR A CA 1
ATOM 1428 C C . TYR A 1 182 ? -10.919 1.219 -7.849 1.00 95.44 182 TYR A C 1
ATOM 1430 O O . TYR A 1 182 ? -11.352 1.366 -6.703 1.00 95.44 182 TYR A O 1
ATOM 1438 N N . ARG A 1 183 ? -10.841 0.019 -8.417 1.00 93.75 183 ARG A N 1
ATOM 1439 C CA . ARG A 1 183 ? -10.798 -1.260 -7.712 1.00 93.75 183 ARG A CA 1
ATOM 1440 C C . ARG A 1 183 ? -9.373 -1.780 -7.844 1.00 93.75 183 ARG A C 1
ATOM 1442 O O . ARG A 1 183 ? -8.905 -1.912 -8.975 1.00 93.75 183 ARG A O 1
ATOM 1449 N N . ALA A 1 184 ? -8.696 -1.990 -6.727 1.00 93.38 184 ALA A N 1
ATOM 1450 C CA . ALA A 1 184 ? -7.295 -2.379 -6.687 1.00 93.38 184 ALA A CA 1
ATOM 1451 C C . ALA A 1 184 ? -7.149 -3.771 -6.069 1.00 93.38 184 ALA A C 1
ATOM 1453 O O . ALA A 1 184 ? -7.972 -4.148 -5.243 1.00 93.38 184 ALA A O 1
ATOM 1454 N N . ASP A 1 185 ? -6.116 -4.487 -6.502 1.00 88.50 185 ASP A N 1
ATOM 1455 C CA . ASP A 1 185 ? -5.664 -5.758 -5.944 1.00 88.50 185 ASP A CA 1
ATOM 1456 C C . ASP A 1 185 ? -4.141 -5.683 -5.756 1.00 88.50 185 ASP A C 1
ATOM 1458 O O . ASP A 1 185 ? -3.430 -5.070 -6.563 1.00 88.50 185 ASP A O 1
ATOM 1462 N N . THR A 1 186 ? -3.630 -6.313 -4.700 1.00 87.81 186 THR A N 1
ATOM 1463 C CA . THR A 1 186 ? -2.199 -6.330 -4.353 1.00 87.81 186 THR A CA 1
ATOM 1464 C C . THR A 1 186 ? -1.531 -7.644 -4.781 1.00 87.81 186 THR A C 1
ATOM 1466 O O . THR A 1 186 ? -2.208 -8.653 -4.996 1.00 87.81 186 THR A O 1
ATOM 1469 N N . ARG A 1 187 ? -0.198 -7.638 -4.936 1.00 83.00 187 ARG A N 1
ATOM 1470 C CA . ARG A 1 187 ? 0.673 -8.813 -5.178 1.00 83.00 187 ARG A CA 1
ATOM 1471 C C . ARG A 1 187 ? 0.232 -9.740 -6.315 1.00 83.00 187 ARG A C 1
ATOM 1473 O O . ARG A 1 187 ? 0.279 -10.971 -6.222 1.00 83.00 187 ARG A O 1
ATOM 1480 N N . GLN A 1 188 ? -0.197 -9.154 -7.424 1.00 85.19 188 GLN A N 1
ATOM 1481 C CA . GLN A 1 188 ? -0.627 -9.929 -8.584 1.00 85.19 188 GLN A CA 1
ATOM 1482 C C . GLN A 1 188 ? 0.576 -10.436 -9.379 1.00 85.19 188 GLN A C 1
ATOM 1484 O O . GLN A 1 188 ? 1.560 -9.726 -9.576 1.00 85.19 188 GLN A O 1
ATOM 1489 N N . HIS A 1 189 ? 0.490 -11.670 -9.871 1.00 83.00 189 HIS A N 1
ATOM 1490 C CA . HIS A 1 189 ? 1.544 -12.273 -10.681 1.00 83.00 189 HIS A CA 1
ATOM 1491 C C . HIS A 1 189 ? 1.253 -12.076 -12.173 1.00 83.00 189 HIS A C 1
ATOM 1493 O O . HIS A 1 189 ? 0.284 -12.611 -12.709 1.00 83.00 189 HIS A O 1
ATOM 1499 N N . LEU A 1 190 ? 2.121 -11.332 -12.860 1.00 76.12 190 LEU A N 1
ATOM 1500 C CA . LEU A 1 190 ? 2.043 -11.040 -14.292 1.00 76.12 190 LEU A CA 1
ATOM 1501 C C . LEU A 1 190 ? 3.339 -11.494 -14.964 1.00 76.12 190 LEU A C 1
ATOM 1503 O O . LEU A 1 190 ? 4.415 -11.021 -14.622 1.00 76.12 190 LEU A O 1
ATOM 1507 N N . PHE A 1 191 ? 3.262 -12.419 -15.924 1.00 74.69 191 PHE A N 1
ATOM 1508 C CA . PHE A 1 191 ? 4.447 -12.984 -16.597 1.00 74.69 191 PHE A CA 1
ATOM 1509 C C . PHE A 1 191 ? 5.486 -13.583 -15.626 1.00 74.69 191 PHE A C 1
ATOM 1511 O O . PHE A 1 191 ? 6.689 -13.475 -15.847 1.00 74.69 191 PHE A O 1
ATOM 1518 N N . SER A 1 192 ? 5.022 -14.220 -14.544 1.00 76.12 192 SER A N 1
ATOM 1519 C CA . SER A 1 192 ? 5.862 -14.707 -13.430 1.00 76.12 192 SER A CA 1
ATOM 1520 C C . SER A 1 192 ? 6.622 -13.607 -12.671 1.00 76.12 192 SER A C 1
ATOM 1522 O O . SER A 1 192 ? 7.550 -13.904 -11.924 1.00 76.12 192 SER A O 1
ATOM 1524 N N . LEU A 1 193 ? 6.239 -12.342 -12.852 1.00 78.44 193 LEU A N 1
ATOM 1525 C CA . LEU A 1 193 ? 6.726 -11.206 -12.081 1.00 78.44 193 LEU A CA 1
ATOM 1526 C C . LEU A 1 193 ? 5.633 -10.765 -11.113 1.00 78.44 193 LEU A C 1
ATOM 1528 O O . LEU A 1 193 ? 4.499 -10.517 -11.522 1.00 78.44 193 LEU A O 1
ATOM 1532 N N . GLU A 1 194 ? 5.983 -10.635 -9.840 1.00 83.50 194 GLU A N 1
ATOM 1533 C CA . GLU A 1 194 ? 5.092 -10.026 -8.860 1.00 83.50 194 GLU A CA 1
ATOM 1534 C C . GLU A 1 194 ? 4.992 -8.517 -9.112 1.00 83.50 194 GLU A C 1
ATOM 1536 O O . GLU A 1 194 ? 5.999 -7.820 -9.287 1.00 83.50 194 GLU A O 1
ATOM 1541 N N . VAL A 1 195 ? 3.763 -8.023 -9.166 1.00 88.88 195 VAL A N 1
ATOM 1542 C CA . VAL A 1 195 ? 3.435 -6.606 -9.223 1.00 88.88 195 VAL A CA 1
ATOM 1543 C C . VAL A 1 195 ? 2.736 -6.237 -7.932 1.00 88.88 195 VAL A C 1
ATOM 1545 O O . VAL A 1 195 ? 1.725 -6.838 -7.572 1.00 88.88 195 VAL A O 1
ATOM 1548 N N . ASP A 1 196 ? 3.272 -5.211 -7.287 1.00 91.69 196 ASP A N 1
ATOM 1549 C CA . ASP A 1 196 ? 2.860 -4.772 -5.966 1.00 91.69 196 ASP A CA 1
ATOM 1550 C C . ASP A 1 196 ? 1.363 -4.430 -5.959 1.00 91.69 196 ASP A C 1
ATOM 1552 O O . ASP A 1 196 ? 0.625 -4.950 -5.124 1.00 91.69 196 ASP A O 1
ATOM 1556 N N . ILE A 1 197 ? 0.888 -3.630 -6.929 1.00 94.62 197 ILE A N 1
ATOM 1557 C CA . ILE A 1 197 ? -0.536 -3.291 -7.092 1.00 94.62 197 ILE A CA 1
ATOM 1558 C C . ILE A 1 197 ? -0.955 -3.253 -8.561 1.00 94.62 197 ILE A C 1
ATOM 1560 O O . ILE A 1 197 ? -0.277 -2.676 -9.413 1.00 94.62 197 ILE A O 1
ATOM 1564 N N . VAL A 1 198 ? -2.149 -3.770 -8.841 1.00 95.56 198 VAL A N 1
ATOM 1565 C CA . VAL A 1 198 ? -2.889 -3.494 -10.077 1.00 95.56 198 VAL A CA 1
ATOM 1566 C C . VAL A 1 198 ? -4.224 -2.849 -9.743 1.00 95.56 198 VAL A C 1
ATOM 1568 O O . VAL A 1 198 ? -4.823 -3.139 -8.711 1.00 95.56 198 VAL A O 1
ATOM 1571 N N . ALA A 1 199 ? -4.714 -1.961 -10.606 1.00 95.94 199 ALA A N 1
ATOM 1572 C CA . ALA A 1 199 ? -6.011 -1.336 -10.382 1.00 95.94 199 ALA A CA 1
ATOM 1573 C C . ALA A 1 199 ? -6.795 -1.118 -11.667 1.00 95.94 199 ALA A C 1
ATOM 1575 O O . ALA A 1 199 ? -6.242 -0.926 -12.749 1.00 95.94 199 ALA A O 1
ATOM 1576 N N . THR A 1 200 ? -8.115 -1.106 -11.530 1.00 96.44 200 THR A N 1
ATOM 1577 C CA . THR A 1 200 ? -9.058 -0.886 -12.618 1.00 96.44 200 THR A CA 1
ATOM 1578 C C . THR A 1 200 ? -10.055 0.199 -12.232 1.00 96.44 200 THR A C 1
ATOM 1580 O O . THR A 1 200 ? -10.684 0.130 -11.181 1.00 96.44 200 THR A O 1
ATOM 1583 N N . ARG A 1 201 ? -10.224 1.223 -13.073 1.00 93.31 201 ARG A N 1
ATOM 1584 C CA . ARG A 1 201 ? -11.244 2.256 -12.855 1.00 93.31 201 ARG A CA 1
ATOM 1585 C C . ARG A 1 201 ? -12.626 1.608 -12.868 1.00 93.31 201 ARG A C 1
ATOM 1587 O O . ARG A 1 201 ? -12.887 0.783 -13.751 1.00 93.31 201 ARG A O 1
ATOM 1594 N N . ARG A 1 202 ? -13.475 1.966 -11.898 1.00 92.00 202 ARG A N 1
ATOM 1595 C CA . ARG A 1 202 ? -14.841 1.431 -11.757 1.00 92.00 202 ARG A CA 1
ATOM 1596 C C . ARG A 1 202 ? -15.713 1.809 -12.955 1.00 92.00 202 ARG A C 1
ATOM 1598 O O . ARG A 1 202 ? -16.372 0.950 -13.528 1.00 92.00 202 ARG A O 1
ATOM 1605 N N . GLU A 1 203 ? -15.649 3.070 -13.367 1.00 91.56 203 GLU A N 1
ATOM 1606 C CA . GLU A 1 203 ? -16.339 3.588 -14.550 1.00 91.56 203 GLU A CA 1
ATOM 1607 C C . GLU A 1 203 ? -15.346 3.748 -15.701 1.00 91.56 203 GLU A C 1
ATOM 1609 O O . GLU A 1 203 ? -14.488 4.623 -15.659 1.00 91.56 203 GLU A O 1
ATOM 1614 N N . LYS A 1 204 ? -15.420 2.880 -16.715 1.00 90.00 204 LYS A N 1
ATOM 1615 C CA . LYS A 1 204 ? -14.450 2.858 -17.820 1.00 90.00 204 LYS A CA 1
ATOM 1616 C C . LYS A 1 204 ? -14.637 4.034 -18.777 1.00 90.00 204 LYS A C 1
ATOM 1618 O O . LYS A 1 204 ? -15.735 4.250 -19.282 1.00 90.00 204 LYS A O 1
ATOM 1623 N N . GLN A 1 205 ? -13.537 4.712 -19.086 1.00 86.75 205 GLN A N 1
ATOM 1624 C CA . GLN A 1 205 ? -13.426 5.775 -20.087 1.00 86.75 205 GLN A CA 1
ATOM 1625 C C . GLN A 1 205 ? -12.767 5.288 -21.391 1.00 86.75 205 GLN A C 1
ATOM 1627 O O . GLN A 1 205 ? -12.711 6.032 -22.363 1.00 86.75 205 GLN A O 1
ATOM 1632 N N . GLN A 1 206 ? -12.332 4.023 -21.435 1.00 83.06 206 GLN A N 1
ATOM 1633 C CA . GLN A 1 206 ? -11.593 3.400 -22.540 1.00 83.06 206 GLN A CA 1
ATOM 1634 C C . GLN A 1 206 ? -10.223 4.047 -22.787 1.00 83.06 206 GLN A C 1
ATOM 1636 O O . GLN A 1 206 ? -9.748 4.126 -23.918 1.00 83.06 206 GLN A O 1
ATOM 1641 N N . GLU A 1 207 ? -9.557 4.466 -21.711 1.00 81.75 207 GLU A N 1
ATOM 1642 C CA . GLU A 1 207 ? -8.219 5.054 -21.760 1.00 81.75 207 GLU A CA 1
ATOM 1643 C C . GLU A 1 207 ? -7.202 4.210 -20.984 1.00 81.75 207 GLU A C 1
ATOM 1645 O O . GLU A 1 207 ? -7.569 3.572 -20.001 1.00 81.75 207 GLU A O 1
ATOM 1650 N N . PRO A 1 208 ? -5.895 4.264 -21.311 1.00 78.38 208 PRO A N 1
ATOM 1651 C CA . PRO A 1 208 ? -4.862 3.582 -20.524 1.00 78.38 208 PRO A CA 1
ATOM 1652 C C . PRO A 1 208 ? -4.857 3.963 -19.036 1.00 78.38 208 PRO A C 1
ATOM 1654 O O . PRO A 1 208 ? -4.354 3.206 -18.216 1.00 78.38 208 PRO A O 1
ATOM 1657 N N . SER A 1 209 ? -5.415 5.125 -18.674 1.00 86.69 209 SER A N 1
ATOM 1658 C CA . SER A 1 209 ? -5.570 5.574 -17.285 1.00 86.69 209 SER A CA 1
ATOM 1659 C C . SER A 1 209 ? -6.634 4.788 -16.501 1.00 86.69 209 SER A C 1
ATOM 1661 O O . SER A 1 209 ? -6.685 4.891 -15.273 1.00 86.69 209 SER A O 1
ATOM 1663 N N . ASP A 1 210 ? -7.460 3.984 -17.178 1.00 89.31 210 ASP A N 1
ATOM 1664 C CA . ASP A 1 210 ? -8.441 3.087 -16.563 1.00 89.31 210 ASP A CA 1
ATOM 1665 C C . ASP A 1 210 ? -7.822 1.821 -15.979 1.00 89.31 210 ASP A C 1
ATOM 1667 O O . ASP A 1 210 ? -8.507 1.086 -15.257 1.00 89.31 210 ASP A O 1
ATOM 1671 N N . TRP A 1 211 ? -6.563 1.547 -16.309 1.00 94.50 211 TRP A N 1
ATOM 1672 C CA . TRP A 1 211 ? -5.798 0.414 -15.813 1.00 94.50 211 TRP A CA 1
ATOM 1673 C C . TRP A 1 211 ? -4.485 0.920 -15.241 1.00 94.50 211 TRP A C 1
ATOM 1675 O O . TRP A 1 211 ? -3.780 1.712 -15.861 1.00 94.50 211 TRP A O 1
ATOM 1685 N N . ILE A 1 212 ? -4.152 0.467 -14.045 1.00 95.56 212 ILE A N 1
ATOM 1686 C CA . ILE A 1 212 ? -2.948 0.874 -13.333 1.00 95.56 212 ILE A CA 1
ATOM 1687 C C . ILE A 1 212 ? -2.124 -0.365 -13.041 1.00 95.56 212 ILE A C 1
ATOM 1689 O O . ILE A 1 212 ? -2.648 -1.380 -12.589 1.00 95.56 212 ILE A O 1
ATOM 1693 N N . VAL A 1 213 ? -0.827 -0.238 -13.289 1.00 95.81 213 VAL A N 1
ATOM 1694 C CA . VAL A 1 213 ? 0.208 -1.130 -12.776 1.00 95.81 213 VAL A CA 1
ATOM 1695 C C . VAL A 1 213 ? 1.102 -0.267 -11.905 1.00 95.81 213 VAL A C 1
ATOM 1697 O O . VAL A 1 213 ? 1.630 0.749 -12.369 1.00 95.81 213 VAL A O 1
ATOM 1700 N N . ALA A 1 214 ? 1.234 -0.646 -10.641 1.00 95.31 214 ALA A N 1
ATOM 1701 C CA . ALA A 1 214 ? 1.911 0.145 -9.637 1.00 95.31 214 ALA A CA 1
ATOM 1702 C C . ALA A 1 214 ? 3.025 -0.634 -8.934 1.00 95.31 214 ALA A C 1
ATOM 1704 O O . ALA A 1 214 ? 2.917 -1.835 -8.694 1.00 95.31 214 ALA A O 1
ATOM 1705 N N . GLN A 1 215 ? 4.095 0.089 -8.606 1.00 93.38 215 GLN A N 1
ATOM 1706 C CA . GLN A 1 215 ? 5.209 -0.389 -7.797 1.00 93.38 215 GLN A CA 1
ATOM 1707 C C . GLN A 1 215 ? 5.427 0.548 -6.602 1.00 93.38 215 GLN A C 1
ATOM 1709 O O . GLN A 1 215 ? 5.382 1.770 -6.749 1.00 93.38 215 GLN A O 1
ATOM 1714 N N . CYS A 1 216 ? 5.696 -0.035 -5.440 1.00 90.12 216 CYS A N 1
ATOM 1715 C CA . CYS A 1 216 ? 5.934 0.604 -4.159 1.00 90.12 216 CYS A CA 1
ATOM 1716 C C . CYS A 1 216 ? 7.415 0.476 -3.760 1.00 90.12 216 CYS A C 1
ATOM 1718 O O . CYS A 1 216 ? 8.031 -0.585 -3.892 1.00 90.12 216 CYS A O 1
ATOM 1720 N N . LYS A 1 217 ? 8.018 1.570 -3.278 1.00 85.62 217 LYS A N 1
ATOM 1721 C CA . LYS A 1 217 ? 9.397 1.582 -2.755 1.00 85.62 217 LYS A CA 1
ATOM 1722 C C . LYS A 1 217 ? 9.534 2.381 -1.463 1.00 85.62 217 LYS A C 1
ATOM 1724 O O . LYS A 1 217 ? 9.251 3.576 -1.425 1.00 85.62 217 LYS A O 1
ATOM 1729 N N . ASP A 1 218 ? 9.988 1.738 -0.396 1.00 78.50 218 ASP A N 1
ATOM 1730 C CA . ASP A 1 218 ? 10.131 2.331 0.935 1.00 78.50 218 ASP A CA 1
ATOM 1731 C C . ASP A 1 218 ? 11.544 2.882 1.229 1.00 78.50 218 ASP A C 1
ATOM 1733 O O . ASP A 1 218 ? 12.481 2.658 0.472 1.00 78.50 218 ASP A O 1
ATOM 1737 N N . TRP A 1 219 ? 11.683 3.672 2.303 1.00 64.50 219 TRP A N 1
ATOM 1738 C CA . TRP A 1 219 ? 12.915 4.381 2.708 1.00 64.50 219 TRP A CA 1
ATOM 1739 C C . TRP A 1 219 ? 14.085 3.465 3.097 1.00 64.50 219 TRP A C 1
ATOM 1741 O O . TRP A 1 219 ? 15.225 3.918 3.152 1.00 64.50 219 TRP A O 1
ATOM 1751 N N . THR A 1 220 ? 13.795 2.201 3.380 1.00 57.19 220 THR A N 1
ATOM 1752 C CA . THR A 1 220 ? 14.763 1.157 3.736 1.00 57.19 220 THR A CA 1
ATOM 1753 C C . THR A 1 220 ? 15.385 0.530 2.489 1.00 57.19 220 THR A C 1
ATOM 1755 O O . THR A 1 220 ? 16.447 -0.088 2.556 1.00 57.19 220 THR A O 1
ATOM 1758 N N . SER A 1 221 ? 14.752 0.741 1.330 1.00 59.28 221 SER A N 1
ATOM 1759 C CA . SER A 1 221 ? 15.282 0.392 0.021 1.00 59.28 221 SER A CA 1
ATOM 1760 C C . SER A 1 221 ? 16.328 1.406 -0.456 1.00 59.28 221 SER A C 1
ATOM 1762 O O . SER A 1 221 ? 16.226 2.611 -0.204 1.00 59.28 221 SER A O 1
ATOM 1764 N N . ASP A 1 222 ? 17.287 0.921 -1.248 1.00 69.19 222 ASP A N 1
ATOM 1765 C CA . ASP A 1 222 ? 18.199 1.769 -2.017 1.00 69.19 222 ASP A CA 1
ATOM 1766 C C . ASP A 1 222 ? 17.438 2.827 -2.844 1.00 69.19 222 ASP A C 1
ATOM 1768 O O . ASP A 1 222 ? 16.284 2.600 -3.240 1.00 69.19 222 ASP A O 1
ATOM 1772 N N . PRO A 1 223 ? 18.084 3.963 -3.176 1.00 77.81 223 PRO A N 1
ATOM 1773 C CA . PRO A 1 223 ? 17.494 4.975 -4.042 1.00 77.81 223 PRO A CA 1
ATOM 1774 C C . PRO A 1 223 ? 16.922 4.371 -5.325 1.00 77.81 223 PRO A C 1
ATOM 1776 O O . PRO A 1 223 ? 17.513 3.483 -5.946 1.00 77.81 223 PRO A O 1
ATOM 1779 N N . ILE A 1 224 ? 15.791 4.902 -5.782 1.00 82.50 224 ILE A N 1
ATOM 1780 C CA . ILE A 1 224 ? 15.129 4.409 -6.986 1.00 82.50 224 ILE A CA 1
ATOM 1781 C C . ILE A 1 224 ? 16.015 4.688 -8.204 1.00 82.50 224 ILE A C 1
ATOM 1783 O O . ILE A 1 224 ? 16.291 5.834 -8.590 1.00 82.50 224 ILE A O 1
ATOM 1787 N N . THR A 1 225 ? 16.463 3.602 -8.828 1.00 86.19 225 THR A N 1
ATOM 1788 C CA . THR A 1 225 ? 17.326 3.618 -10.009 1.00 86.19 225 THR A CA 1
ATOM 1789 C C . THR A 1 225 ? 16.512 3.503 -11.303 1.00 86.19 225 THR A C 1
ATOM 1791 O O . THR A 1 225 ? 15.357 3.064 -11.285 1.00 86.19 225 THR A O 1
ATOM 1794 N N . PRO A 1 226 ? 17.109 3.823 -12.468 1.00 90.12 226 PRO A N 1
ATOM 1795 C CA . PRO A 1 226 ? 16.491 3.584 -13.772 1.00 90.12 226 PRO A CA 1
ATOM 1796 C C . PRO A 1 226 ? 15.954 2.161 -13.977 1.00 90.12 226 PRO A C 1
ATOM 1798 O O . PRO A 1 226 ? 14.954 1.986 -14.666 1.00 90.12 226 PRO A O 1
ATOM 1801 N N . ALA A 1 227 ? 16.581 1.149 -13.368 1.00 88.19 227 ALA A N 1
ATOM 1802 C CA . ALA A 1 227 ? 16.163 -0.245 -13.500 1.00 88.19 227 ALA A CA 1
ATOM 1803 C C . ALA A 1 227 ? 14.736 -0.483 -12.977 1.00 88.19 227 ALA A C 1
ATOM 1805 O O . ALA A 1 227 ? 13.962 -1.195 -13.617 1.00 88.19 227 ALA A O 1
ATOM 1806 N N . VAL A 1 228 ? 14.366 0.162 -11.864 1.00 89.56 228 VAL A N 1
ATOM 1807 C CA . VAL A 1 228 ? 13.012 0.083 -11.290 1.00 89.56 228 VAL A CA 1
ATOM 1808 C C . VAL A 1 228 ? 11.987 0.648 -12.272 1.00 89.56 228 VAL A C 1
ATOM 1810 O O . VAL A 1 228 ? 10.971 0.012 -12.543 1.00 89.56 228 VAL A O 1
ATOM 1813 N N . LEU A 1 229 ? 12.284 1.804 -12.872 1.00 91.62 229 LEU A N 1
ATOM 1814 C CA . LEU A 1 229 ? 11.392 2.436 -13.845 1.00 91.62 229 LEU A CA 1
ATOM 1815 C C . LEU A 1 229 ? 11.267 1.628 -15.135 1.00 91.62 229 LEU A C 1
ATOM 1817 O O . LEU A 1 229 ? 10.157 1.451 -15.621 1.00 91.62 229 LEU A O 1
ATOM 1821 N N . PHE A 1 230 ? 12.366 1.099 -15.680 1.00 91.44 230 PHE A N 1
ATOM 1822 C CA . PHE A 1 230 ? 12.299 0.264 -16.884 1.00 91.44 230 PHE A CA 1
ATOM 1823 C C . PHE A 1 230 ? 11.466 -0.993 -16.658 1.00 91.44 230 PHE A C 1
ATOM 1825 O O . PHE A 1 230 ? 10.637 -1.333 -17.504 1.00 91.44 230 PHE A O 1
ATOM 1832 N N . ARG A 1 231 ? 11.638 -1.652 -15.508 1.00 92.00 231 ARG A N 1
ATOM 1833 C CA . ARG A 1 231 ? 10.814 -2.799 -15.121 1.00 92.00 231 ARG A CA 1
ATOM 1834 C C . ARG A 1 231 ? 9.337 -2.410 -15.061 1.00 92.00 231 ARG A C 1
ATOM 1836 O O . ARG A 1 231 ? 8.529 -3.034 -15.745 1.00 92.00 231 ARG A O 1
ATOM 1843 N N . LEU A 1 232 ? 9.000 -1.369 -14.296 1.00 92.94 232 LEU A N 1
ATOM 1844 C CA . LEU A 1 232 ? 7.626 -0.887 -14.144 1.00 92.94 232 LEU A CA 1
ATOM 1845 C C . LEU A 1 232 ? 6.994 -0.543 -15.500 1.00 92.94 232 LEU A C 1
ATOM 1847 O O . LEU A 1 232 ? 5.909 -1.027 -15.813 1.00 92.94 232 LEU A O 1
ATOM 1851 N N . CYS A 1 233 ? 7.686 0.239 -16.330 1.00 91.19 233 CYS A N 1
ATOM 1852 C CA . CYS A 1 233 ? 7.206 0.623 -17.655 1.00 91.19 233 CYS A CA 1
ATOM 1853 C C . CYS A 1 233 ? 7.004 -0.586 -18.573 1.00 91.19 233 CYS A C 1
ATOM 1855 O O . CYS A 1 233 ? 6.025 -0.618 -19.311 1.00 91.19 233 CYS A O 1
ATOM 1857 N N . THR A 1 234 ? 7.888 -1.587 -18.525 1.00 89.19 234 THR A N 1
ATOM 1858 C CA . THR A 1 234 ? 7.771 -2.798 -19.355 1.00 89.19 234 THR A CA 1
AT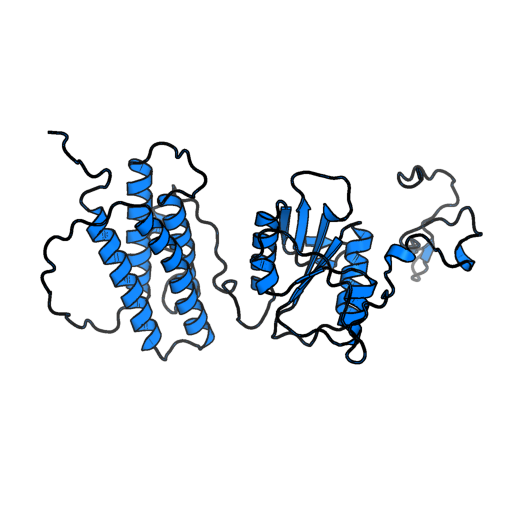OM 1859 C C . THR A 1 234 ? 6.521 -3.595 -18.993 1.00 89.19 234 THR A C 1
ATOM 1861 O O . THR A 1 234 ? 5.740 -3.960 -19.871 1.00 89.19 234 THR A O 1
ATOM 1864 N N . VAL A 1 235 ? 6.297 -3.822 -17.696 1.00 90.06 235 VAL A N 1
ATOM 1865 C CA . VAL A 1 235 ? 5.122 -4.562 -17.217 1.00 90.06 235 VAL A CA 1
ATOM 1866 C C . VAL A 1 235 ? 3.837 -3.784 -17.498 1.00 90.06 235 VAL A C 1
ATOM 1868 O O . VAL A 1 235 ? 2.881 -4.347 -18.030 1.00 90.06 235 VAL A O 1
ATOM 1871 N N . ALA A 1 236 ? 3.825 -2.478 -17.215 1.00 90.81 236 ALA A N 1
ATOM 1872 C CA . ALA A 1 236 ? 2.683 -1.614 -17.497 1.00 90.81 236 ALA A CA 1
ATOM 1873 C C . ALA A 1 236 ? 2.350 -1.586 -18.997 1.00 90.81 236 ALA A C 1
ATOM 1875 O O . ALA A 1 236 ? 1.186 -1.721 -19.371 1.00 90.81 236 ALA A O 1
ATOM 1876 N N . PHE A 1 237 ? 3.365 -1.498 -19.862 1.00 87.19 237 PHE A N 1
ATOM 1877 C CA . PHE A 1 237 ? 3.199 -1.544 -21.314 1.00 87.19 237 PHE A CA 1
ATOM 1878 C C . PHE A 1 237 ? 2.583 -2.866 -21.782 1.00 87.19 237 PHE A C 1
ATOM 1880 O O . PHE A 1 237 ? 1.607 -2.846 -22.532 1.00 87.19 237 PHE A O 1
ATOM 1887 N N . ALA A 1 238 ? 3.091 -4.005 -21.300 1.00 84.50 238 ALA A N 1
ATOM 1888 C CA . ALA A 1 238 ? 2.538 -5.321 -21.622 1.00 84.50 238 ALA A CA 1
ATOM 1889 C C . ALA A 1 238 ? 1.066 -5.456 -21.187 1.00 84.50 238 ALA A C 1
ATOM 1891 O O . ALA A 1 238 ? 0.270 -6.093 -21.874 1.00 84.50 238 ALA A O 1
ATOM 1892 N N . CYS A 1 239 ? 0.686 -4.793 -20.091 1.00 84.00 239 CYS A N 1
ATOM 1893 C CA . CYS A 1 239 ? -0.688 -4.755 -19.586 1.00 84.00 239 CYS A CA 1
ATOM 1894 C C . CYS A 1 239 ? -1.560 -3.653 -20.217 1.00 84.00 239 CYS A C 1
ATOM 1896 O O . CYS A 1 239 ? -2.731 -3.541 -19.863 1.00 84.00 239 CYS A O 1
ATOM 1898 N N . ARG A 1 240 ? -1.014 -2.818 -21.117 1.00 86.88 240 ARG A N 1
ATOM 1899 C CA . ARG A 1 240 ? -1.668 -1.602 -21.649 1.00 86.88 240 ARG A CA 1
ATOM 1900 C C . ARG A 1 240 ? -2.191 -0.667 -20.547 1.00 86.88 240 ARG A C 1
ATOM 1902 O O . ARG A 1 240 ? -3.218 -0.011 -20.706 1.00 86.88 240 ARG A O 1
ATOM 1909 N N . ALA A 1 241 ? -1.463 -0.606 -19.439 1.00 90.38 241 ALA A N 1
ATOM 1910 C CA . ALA A 1 241 ? -1.816 0.132 -18.238 1.00 90.38 241 ALA A CA 1
ATOM 1911 C C . ALA A 1 241 ? -0.908 1.351 -18.039 1.00 90.38 241 ALA A C 1
ATOM 1913 O O . ALA A 1 241 ? 0.212 1.424 -18.551 1.00 90.38 241 ALA A O 1
ATOM 1914 N N . MET A 1 242 ? -1.385 2.315 -17.259 1.00 93.50 242 MET A N 1
ATOM 1915 C CA . MET A 1 242 ? -0.586 3.444 -16.806 1.00 93.50 242 MET A CA 1
ATOM 1916 C C . MET A 1 242 ? 0.396 3.011 -15.698 1.00 93.50 242 MET A C 1
ATOM 1918 O O . MET A 1 242 ? -0.042 2.421 -14.707 1.00 93.50 242 MET A O 1
ATOM 1922 N N . PRO A 1 243 ? 1.701 3.331 -15.818 1.00 95.06 243 PRO A N 1
ATOM 1923 C CA . PRO A 1 243 ? 2.680 3.053 -14.773 1.00 95.06 243 PRO A CA 1
ATOM 1924 C C . PRO A 1 243 ? 2.584 4.064 -13.621 1.00 95.06 243 PRO A C 1
ATOM 1926 O O . PRO A 1 243 ? 2.621 5.283 -13.836 1.00 95.06 243 PRO A O 1
ATOM 1929 N N . VAL A 1 244 ? 2.521 3.550 -12.393 1.00 96.12 244 VAL A N 1
ATOM 1930 C CA . VAL A 1 244 ? 2.519 4.332 -11.149 1.00 96.12 244 VAL A CA 1
ATOM 1931 C C . VAL A 1 244 ? 3.659 3.859 -10.244 1.00 96.12 244 VAL A C 1
ATOM 1933 O O . VAL A 1 244 ? 3.836 2.670 -10.012 1.00 96.12 244 VAL A O 1
ATOM 1936 N N . LEU A 1 245 ? 4.450 4.790 -9.727 1.00 94.88 245 LEU A N 1
ATOM 1937 C CA . LEU A 1 245 ? 5.502 4.540 -8.752 1.00 94.88 245 LEU A CA 1
ATOM 1938 C C . LEU A 1 245 ? 5.140 5.276 -7.465 1.00 94.88 245 LEU A C 1
ATOM 1940 O O . LEU A 1 245 ? 5.163 6.502 -7.444 1.00 94.88 245 LEU A O 1
ATOM 1944 N N . CYS A 1 246 ? 4.839 4.544 -6.400 1.00 92.38 246 CYS A N 1
ATOM 1945 C CA . CYS A 1 246 ? 4.648 5.112 -5.072 1.00 92.38 246 CYS A CA 1
ATOM 1946 C C . CYS A 1 246 ? 5.915 4.912 -4.243 1.00 92.38 246 CYS A C 1
ATOM 1948 O O . CYS A 1 246 ? 6.483 3.819 -4.236 1.00 92.38 246 CYS A O 1
ATOM 1950 N N . HIS A 1 247 ? 6.394 5.955 -3.568 1.00 88.44 247 HIS A N 1
ATOM 1951 C CA . HIS A 1 247 ? 7.649 5.857 -2.839 1.00 88.44 247 HIS A CA 1
ATOM 1952 C C . HIS A 1 247 ? 7.709 6.665 -1.543 1.00 88.44 247 HIS A C 1
ATOM 1954 O O . HIS A 1 247 ? 6.998 7.646 -1.343 1.00 88.44 247 HIS A O 1
ATOM 1960 N N . THR A 1 248 ? 8.619 6.246 -0.663 1.00 81.50 248 THR A N 1
ATOM 1961 C CA . THR A 1 248 ? 9.053 7.021 0.514 1.00 81.50 248 THR A CA 1
ATOM 1962 C C . THR A 1 248 ? 10.569 7.243 0.568 1.00 81.50 248 THR A C 1
ATOM 1964 O O . THR A 1 248 ? 11.055 7.869 1.505 1.00 81.50 248 THR A O 1
ATOM 1967 N N . THR A 1 249 ? 11.302 6.755 -0.441 1.00 77.06 249 THR A N 1
ATOM 1968 C CA . THR A 1 249 ? 12.748 6.970 -0.643 1.00 77.06 249 THR A CA 1
ATOM 1969 C C . THR A 1 249 ? 13.012 8.035 -1.715 1.00 77.06 249 THR A C 1
ATOM 1971 O O . THR A 1 249 ? 12.081 8.653 -2.224 1.00 77.06 249 THR A O 1
ATOM 1974 N N . GLU A 1 250 ? 14.267 8.262 -2.081 1.00 77.44 250 GLU A N 1
ATOM 1975 C CA . GLU A 1 250 ? 14.659 9.225 -3.112 1.00 77.44 250 GLU A CA 1
ATOM 1976 C C . GLU A 1 250 ? 14.789 8.573 -4.496 1.00 77.44 250 GLU A C 1
ATOM 1978 O O . GLU A 1 250 ? 15.139 7.398 -4.632 1.00 77.44 250 GLU A O 1
ATOM 1983 N N . LEU A 1 251 ? 14.543 9.352 -5.553 1.00 83.75 251 LEU A N 1
ATOM 1984 C CA . LEU A 1 251 ? 14.860 8.959 -6.923 1.00 83.75 251 LEU A CA 1
ATOM 1985 C C . LEU A 1 251 ? 16.251 9.474 -7.286 1.00 83.75 251 LEU A C 1
ATOM 1987 O O . LEU A 1 251 ? 16.599 10.625 -7.036 1.00 83.75 251 LEU A O 1
ATOM 1991 N N . THR A 1 252 ? 17.039 8.646 -7.969 1.00 82.50 252 THR A N 1
ATOM 1992 C CA .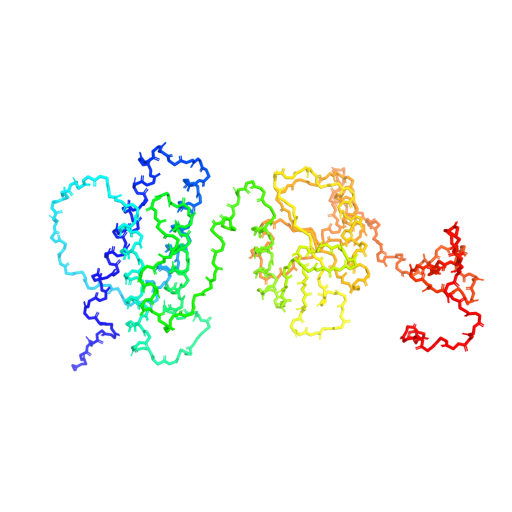 THR A 1 252 ? 18.268 9.146 -8.601 1.00 82.50 252 THR A CA 1
ATOM 1993 C C . THR A 1 252 ? 17.927 10.195 -9.674 1.00 82.50 252 THR A C 1
ATOM 1995 O O . THR A 1 252 ? 16.900 10.061 -10.346 1.00 82.50 252 THR A O 1
ATOM 1998 N N . PRO A 1 253 ? 18.796 11.189 -9.953 1.00 82.06 253 PRO A N 1
ATOM 1999 C CA . PRO A 1 253 ? 18.512 12.221 -10.959 1.00 82.06 253 PRO A CA 1
ATOM 2000 C C . PRO A 1 253 ? 18.161 11.661 -12.345 1.00 82.06 253 PRO A C 1
ATOM 2002 O O . PRO A 1 253 ? 17.312 12.203 -13.056 1.00 82.06 253 PRO A O 1
ATOM 2005 N N . ARG A 1 254 ? 18.787 10.538 -12.730 1.00 83.50 254 ARG A N 1
ATOM 2006 C CA . ARG A 1 254 ? 18.469 9.849 -13.985 1.00 83.50 254 ARG A CA 1
ATOM 2007 C C . ARG A 1 254 ? 17.101 9.169 -13.937 1.00 83.50 254 ARG A C 1
ATOM 2009 O O . ARG A 1 254 ? 16.395 9.208 -14.939 1.00 83.50 254 ARG A O 1
ATOM 2016 N N . ALA A 1 255 ? 16.720 8.568 -12.809 1.00 84.69 255 ALA A N 1
ATOM 2017 C CA . ALA A 1 255 ? 15.386 8.001 -12.640 1.00 84.69 255 ALA A CA 1
ATOM 2018 C C . ALA A 1 255 ? 14.310 9.096 -12.674 1.00 84.69 255 ALA A C 1
ATOM 2020 O O . ALA A 1 255 ? 13.339 8.957 -13.406 1.00 84.69 255 ALA A O 1
ATOM 2021 N N . GLU A 1 256 ? 14.515 10.229 -11.995 1.00 84.75 256 GLU A N 1
ATOM 2022 C CA . GLU A 1 256 ? 13.593 11.370 -12.086 1.00 84.75 256 GLU A CA 1
ATOM 2023 C C .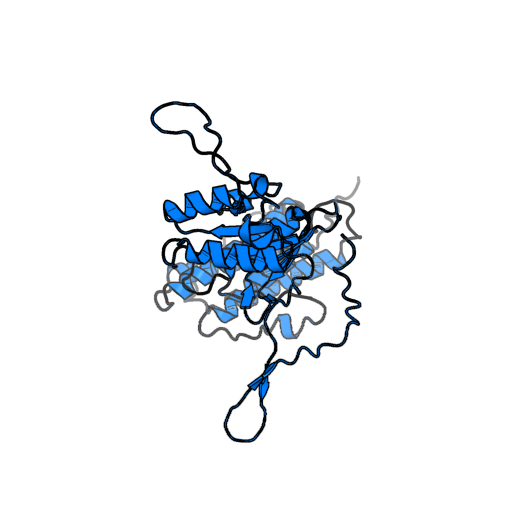 GLU A 1 256 ? 13.386 11.833 -13.531 1.00 84.75 256 GLU A C 1
ATOM 2025 O O . GLU A 1 256 ? 12.266 12.140 -13.928 1.00 84.75 256 GLU A O 1
ATOM 2030 N N . GLN A 1 257 ? 14.460 11.921 -14.321 1.00 82.69 257 GLN A N 1
ATOM 2031 C CA . GLN A 1 257 ? 14.363 12.299 -15.728 1.00 82.69 257 GLN A CA 1
ATOM 2032 C C . GLN A 1 257 ? 13.542 11.273 -16.522 1.00 82.69 257 GLN A C 1
ATOM 2034 O O . GLN A 1 257 ? 12.610 11.650 -17.226 1.00 82.69 257 GLN A O 1
ATOM 2039 N N . LEU A 1 258 ? 13.848 9.982 -16.375 1.00 86.88 258 LEU A N 1
ATOM 2040 C CA . LEU A 1 258 ? 13.144 8.906 -17.076 1.00 86.88 258 LEU A CA 1
ATOM 2041 C C . LEU A 1 258 ? 11.667 8.817 -16.688 1.00 86.88 258 LEU A C 1
ATOM 2043 O O . LEU A 1 258 ? 10.827 8.581 -17.548 1.00 86.88 258 LEU A O 1
ATOM 2047 N N . ALA A 1 259 ? 11.329 9.026 -15.414 1.00 88.94 259 ALA A N 1
ATOM 2048 C CA . ALA A 1 259 ? 9.943 9.031 -14.958 1.00 88.94 259 ALA A CA 1
ATOM 2049 C C . ALA A 1 259 ? 9.122 10.108 -15.681 1.00 88.94 259 ALA A C 1
ATOM 2051 O O . ALA A 1 259 ? 7.968 9.873 -16.030 1.00 88.94 259 ALA A O 1
ATOM 2052 N N . ARG A 1 260 ? 9.733 11.265 -15.965 1.00 84.56 260 ARG A N 1
ATOM 2053 C CA . ARG A 1 260 ? 9.110 12.346 -16.740 1.00 84.56 260 ARG A CA 1
ATOM 2054 C C . ARG A 1 260 ? 8.999 12.002 -18.216 1.00 84.56 260 ARG A C 1
ATOM 2056 O O . ARG A 1 260 ? 7.922 12.160 -18.779 1.00 84.56 260 ARG A O 1
ATOM 2063 N N . GLU A 1 261 ? 10.076 11.488 -18.807 1.00 85.88 261 GLU A N 1
ATOM 2064 C CA . GLU A 1 261 ? 10.111 11.071 -20.214 1.00 85.88 261 GLU A CA 1
ATOM 2065 C C . GLU A 1 261 ? 9.060 9.985 -20.498 1.00 85.88 261 GLU A C 1
ATOM 2067 O O . GLU A 1 261 ? 8.316 10.084 -21.470 1.00 85.88 261 GLU A O 1
ATOM 2072 N N . PHE A 1 262 ? 8.923 8.988 -19.621 1.00 85.44 262 PHE A N 1
ATOM 2073 C CA . PHE A 1 262 ? 7.930 7.913 -19.741 1.00 85.44 262 PHE A CA 1
ATOM 2074 C C . PHE A 1 262 ? 6.561 8.239 -19.133 1.00 85.44 262 PHE A C 1
ATOM 2076 O O . PHE A 1 262 ? 5.643 7.425 -19.221 1.00 85.44 262 PHE A O 1
ATOM 2083 N N . GLU A 1 263 ? 6.409 9.424 -18.543 1.00 87.50 263 GLU A N 1
ATOM 2084 C CA . GLU A 1 263 ? 5.172 9.908 -17.920 1.00 87.50 263 GLU A CA 1
ATOM 2085 C C . GLU A 1 263 ? 4.631 9.010 -16.798 1.00 87.50 263 GLU A C 1
ATOM 2087 O O . GLU A 1 263 ? 3.417 8.923 -16.571 1.00 87.50 263 GLU A O 1
ATOM 2092 N N . VAL A 1 264 ? 5.548 8.370 -16.072 1.00 91.56 264 VAL A N 1
ATOM 2093 C CA . VAL A 1 264 ? 5.258 7.592 -14.868 1.00 91.56 264 VAL A CA 1
ATOM 2094 C C . VAL A 1 264 ? 4.651 8.515 -13.817 1.00 91.56 264 VAL A C 1
ATOM 2096 O O . VAL A 1 264 ? 5.153 9.611 -13.556 1.00 91.56 264 VAL A O 1
ATOM 2099 N N . ARG A 1 265 ? 3.550 8.079 -13.198 1.00 92.12 265 ARG A N 1
ATOM 2100 C CA . ARG A 1 265 ? 2.976 8.779 -12.045 1.00 92.12 265 ARG A CA 1
ATOM 2101 C C . ARG A 1 265 ? 3.828 8.484 -10.823 1.00 92.12 265 ARG A C 1
ATOM 2103 O O . ARG A 1 265 ? 3.721 7.405 -10.259 1.00 92.12 265 ARG A O 1
ATOM 2110 N N . VAL A 1 266 ? 4.688 9.423 -10.453 1.00 92.62 266 VAL A N 1
ATOM 2111 C CA . VAL A 1 266 ? 5.501 9.334 -9.237 1.00 92.62 266 VAL A CA 1
ATOM 2112 C C . VAL A 1 266 ? 4.713 9.960 -8.094 1.00 92.62 266 VAL A C 1
ATOM 2114 O O . VAL A 1 266 ? 4.313 11.117 -8.215 1.00 92.62 266 VAL A O 1
ATOM 2117 N N . LEU A 1 267 ? 4.454 9.173 -7.051 1.00 92.25 267 LEU A N 1
ATOM 2118 C CA . LEU A 1 267 ? 3.629 9.534 -5.904 1.00 92.25 267 LEU A CA 1
ATOM 2119 C C . LEU A 1 267 ? 4.432 9.414 -4.609 1.00 92.25 267 LEU A C 1
ATOM 2121 O O . LEU A 1 267 ? 4.970 8.342 -4.314 1.00 92.25 267 LEU A O 1
ATOM 2125 N N . ASP A 1 268 ? 4.453 10.479 -3.819 1.00 84.56 268 ASP A N 1
ATOM 2126 C CA . ASP A 1 268 ? 4.892 10.438 -2.424 1.00 84.56 268 ASP A CA 1
ATOM 2127 C C . ASP A 1 268 ? 3.708 10.209 -1.461 1.00 84.56 268 ASP A C 1
ATOM 2129 O O . ASP A 1 268 ? 2.568 10.004 -1.877 1.00 84.56 268 ASP A O 1
ATOM 2133 N N . LEU A 1 269 ? 3.959 10.220 -0.149 1.00 79.94 269 LEU A N 1
ATOM 2134 C CA . LEU A 1 269 ? 2.898 10.024 0.849 1.00 79.94 269 LEU A CA 1
ATOM 2135 C C . LEU A 1 269 ? 1.848 11.136 0.850 1.00 79.94 269 LEU A C 1
ATOM 2137 O O . LEU A 1 269 ? 0.672 10.858 1.060 1.00 79.94 269 LEU A O 1
ATOM 2141 N N . THR A 1 270 ? 2.258 12.379 0.601 1.00 75.31 270 THR A N 1
ATOM 2142 C CA . THR A 1 270 ? 1.337 13.524 0.571 1.00 75.31 270 THR A CA 1
ATOM 2143 C C . THR A 1 270 ? 0.410 13.450 -0.636 1.00 75.31 270 THR A C 1
ATOM 2145 O O . THR A 1 270 ? -0.746 13.869 -0.584 1.00 75.31 270 THR A O 1
ATOM 2148 N N . ASP A 1 271 ? 0.893 12.857 -1.727 1.00 84.00 271 ASP A N 1
ATOM 2149 C CA . ASP A 1 271 ? 0.114 12.622 -2.930 1.00 84.00 271 ASP A CA 1
ATOM 2150 C C . ASP A 1 271 ? -1.041 11.635 -2.691 1.00 84.00 271 ASP A C 1
ATOM 2152 O O . ASP A 1 271 ? -2.105 11.797 -3.291 1.00 84.00 271 ASP A O 1
ATOM 2156 N N . LEU A 1 272 ? -0.870 10.654 -1.796 1.00 82.69 272 LEU A N 1
ATOM 2157 C CA . LEU A 1 272 ? -1.897 9.652 -1.476 1.00 82.69 272 LEU A CA 1
ATOM 2158 C C . LEU A 1 272 ? -3.107 10.246 -0.743 1.00 82.69 272 LEU A C 1
ATOM 2160 O O . LEU A 1 272 ? -4.208 9.701 -0.823 1.00 82.69 272 LEU A O 1
ATOM 2164 N N . GLU A 1 273 ? -2.929 11.363 -0.041 1.00 78.88 273 GLU A N 1
ATOM 2165 C CA . GLU A 1 273 ? -3.990 12.043 0.714 1.00 78.88 273 GLU A CA 1
ATOM 2166 C C . GLU A 1 273 ? -4.913 12.885 -0.178 1.00 78.88 273 GLU A C 1
ATOM 2168 O O . GLU A 1 273 ? -5.953 13.369 0.271 1.00 78.88 273 GLU A O 1
ATOM 2173 N N . ARG A 1 274 ? -4.568 13.062 -1.458 1.00 78.88 274 ARG A N 1
ATOM 2174 C CA . ARG A 1 274 ? -5.368 13.878 -2.374 1.00 78.88 274 ARG A CA 1
ATOM 2175 C C . ARG A 1 274 ? -6.708 13.231 -2.704 1.00 78.88 274 ARG A C 1
ATOM 2177 O O . ARG A 1 274 ? -6.861 12.011 -2.700 1.00 78.88 274 ARG A O 1
ATOM 2184 N N . ALA A 1 275 ? -7.669 14.078 -3.064 1.00 78.56 275 ALA A N 1
ATOM 2185 C CA . ALA A 1 275 ? -8.998 13.648 -3.490 1.00 78.56 275 ALA A CA 1
ATOM 2186 C C . ALA A 1 275 ? -8.987 12.884 -4.827 1.00 78.56 275 ALA A C 1
ATOM 2188 O O . ALA A 1 275 ? -9.878 12.078 -5.073 1.00 78.56 275 ALA A O 1
ATOM 2189 N N . GLU A 1 276 ? -7.978 13.112 -5.673 1.00 86.19 276 GLU A N 1
ATOM 2190 C CA . GLU A 1 276 ? -7.856 12.515 -7.005 1.00 86.19 276 GLU A CA 1
ATOM 2191 C C . GLU A 1 276 ? -6.405 12.125 -7.316 1.00 86.19 276 GLU A C 1
ATOM 2193 O O . GLU A 1 276 ? -5.463 12.711 -6.770 1.00 86.19 276 GLU A O 1
ATOM 2198 N N . LEU A 1 277 ? -6.233 11.159 -8.229 1.00 86.88 277 LEU A N 1
ATOM 2199 C CA . LEU A 1 277 ? -4.925 10.702 -8.697 1.00 86.88 277 LEU A CA 1
ATOM 2200 C C . LEU A 1 277 ? -4.147 11.870 -9.338 1.00 86.88 277 LEU A C 1
ATOM 2202 O O . LEU A 1 277 ? -4.602 12.421 -10.346 1.00 86.88 277 LEU A O 1
ATOM 2206 N N . PRO A 1 278 ? -2.953 12.222 -8.828 1.00 82.81 278 PRO A N 1
ATOM 2207 C CA . PRO A 1 278 ? -2.188 13.348 -9.349 1.00 82.81 278 PRO A CA 1
ATOM 2208 C C . PRO A 1 278 ? -1.774 13.203 -10.816 1.00 82.81 278 PRO A C 1
ATOM 2210 O O . PRO A 1 278 ? -1.502 12.115 -11.333 1.00 82.81 278 PRO A O 1
ATOM 2213 N N . THR A 1 279 ? -1.661 14.342 -11.497 1.00 78.50 279 THR A N 1
ATOM 2214 C CA . THR A 1 279 ? -1.078 14.428 -12.840 1.00 78.50 279 THR A CA 1
ATOM 2215 C C . THR A 1 279 ? 0.428 14.130 -12.806 1.00 78.50 279 THR A C 1
ATOM 2217 O O . THR A 1 279 ? 1.076 14.402 -11.796 1.00 78.50 279 THR A O 1
ATOM 2220 N N . PRO A 1 280 ? 1.026 13.621 -13.900 1.00 71.56 280 PRO A N 1
ATOM 2221 C CA . PRO A 1 280 ? 2.452 13.321 -13.922 1.00 71.56 280 PRO A CA 1
ATOM 2222 C C . PRO A 1 280 ? 3.260 14.614 -13.808 1.00 71.56 280 PRO A C 1
ATOM 2224 O O . PRO A 1 280 ? 2.881 15.647 -14.366 1.00 71.56 280 PRO A O 1
ATOM 2227 N N . GLN A 1 281 ? 4.404 14.553 -13.131 1.00 65.94 281 GLN A N 1
ATOM 2228 C CA . GLN A 1 281 ? 5.294 15.701 -12.961 1.00 65.94 281 GLN A CA 1
ATOM 2229 C C . GLN A 1 281 ? 6.121 15.956 -14.234 1.00 65.94 281 GLN A C 1
ATOM 2231 O O . GLN A 1 281 ? 7.330 15.800 -14.235 1.00 65.94 281 GLN A O 1
ATOM 2236 N N . VAL A 1 282 ? 5.500 16.327 -15.358 1.00 58.34 282 VAL A N 1
ATOM 2237 C CA . VAL A 1 282 ? 6.174 16.338 -16.681 1.00 58.34 282 VAL A CA 1
ATOM 2238 C C . VAL A 1 282 ? 7.165 17.495 -16.887 1.00 58.34 282 VAL A C 1
ATOM 2240 O O . VAL A 1 282 ? 7.770 17.612 -17.950 1.00 58.34 282 VAL A O 1
ATOM 2243 N N . ALA A 1 283 ? 7.336 18.392 -15.919 1.00 55.22 283 ALA A N 1
ATOM 2244 C CA . ALA A 1 283 ? 8.244 19.516 -16.085 1.00 55.22 283 ALA A CA 1
ATOM 2245 C C . ALA A 1 283 ? 8.911 19.945 -14.780 1.00 55.22 283 ALA A C 1
ATOM 2247 O O . ALA A 1 283 ? 8.339 19.854 -13.698 1.00 55.22 283 ALA A O 1
ATOM 2248 N N . ARG A 1 284 ? 10.145 20.440 -14.921 1.00 49.03 284 ARG A N 1
ATOM 2249 C CA . ARG A 1 284 ? 10.953 21.016 -13.845 1.00 49.03 284 ARG A CA 1
ATOM 2250 C C . ARG A 1 284 ? 11.387 22.417 -14.279 1.00 49.03 284 ARG A C 1
ATOM 2252 O O . ARG A 1 284 ? 11.846 22.549 -15.414 1.00 49.03 284 ARG A O 1
ATOM 2259 N N . PRO A 1 285 ? 11.278 23.442 -13.420 1.00 45.22 285 PRO A N 1
ATOM 2260 C CA . PRO A 1 285 ? 11.886 24.734 -13.697 1.00 45.22 285 PRO A CA 1
ATOM 2261 C C . PRO A 1 285 ? 13.410 24.575 -13.718 1.00 45.22 285 PRO A C 1
ATOM 2263 O O . PRO A 1 285 ? 13.999 24.023 -12.786 1.00 45.22 285 PRO A O 1
ATOM 2266 N N . THR A 1 286 ? 14.059 25.031 -14.784 1.00 49.22 286 THR A N 1
ATOM 2267 C CA . THR A 1 286 ? 15.524 25.102 -14.840 1.00 49.22 286 THR A CA 1
ATOM 2268 C C . THR A 1 286 ? 16.007 26.228 -13.925 1.00 49.22 286 THR A C 1
ATOM 2270 O O . THR A 1 286 ? 15.414 27.304 -13.902 1.00 49.22 286 THR A O 1
ATOM 2273 N N . ALA A 1 287 ? 17.083 26.001 -13.163 1.00 52.06 287 ALA A N 1
ATOM 2274 C CA . ALA A 1 287 ? 17.595 26.974 -12.189 1.00 52.06 287 ALA A CA 1
ATOM 2275 C C . ALA A 1 287 ? 18.008 28.319 -12.821 1.00 52.06 287 ALA A C 1
ATOM 2277 O O . ALA A 1 287 ? 18.037 29.338 -12.137 1.00 52.06 287 ALA A O 1
ATOM 2278 N N . GLU A 1 288 ? 18.303 28.324 -14.122 1.00 49.25 288 GLU A N 1
ATOM 2279 C CA . GLU A 1 288 ? 18.844 29.488 -14.825 1.00 49.25 288 GLU A CA 1
ATOM 2280 C C . GLU A 1 288 ? 17.764 30.400 -15.420 1.00 49.25 288 GLU A C 1
ATOM 2282 O O . GLU A 1 288 ? 17.974 31.605 -15.501 1.00 49.25 288 GLU A O 1
ATOM 2287 N N . PHE A 1 289 ? 16.576 29.882 -15.747 1.00 43.84 289 PHE A N 1
ATOM 2288 C CA . PHE A 1 289 ? 15.459 30.682 -16.253 1.00 43.84 289 PHE A CA 1
ATOM 2289 C C . PHE A 1 289 ? 14.140 30.010 -15.870 1.00 43.84 289 PHE A C 1
ATOM 2291 O O . PHE A 1 289 ? 13.979 28.806 -16.067 1.00 43.84 289 PHE A O 1
ATOM 2298 N N . ARG A 1 290 ? 13.173 30.790 -15.358 1.00 48.31 290 ARG A N 1
ATOM 2299 C CA . ARG A 1 290 ? 11.778 30.382 -15.060 1.00 48.31 290 ARG A CA 1
ATOM 2300 C C . ARG A 1 290 ? 10.982 30.016 -16.332 1.00 48.31 290 ARG A C 1
ATOM 2302 O O . ARG A 1 290 ? 9.807 30.350 -16.452 1.00 48.31 290 ARG A O 1
ATOM 2309 N N . GLU A 1 291 ? 11.623 29.387 -17.305 1.00 46.31 291 GLU A N 1
ATOM 2310 C CA . GLU A 1 291 ? 11.041 28.953 -18.564 1.00 46.31 291 GLU A CA 1
ATOM 2311 C C . GLU A 1 291 ? 10.785 27.448 -18.516 1.00 46.31 291 GLU A C 1
ATOM 2313 O O . GLU A 1 291 ? 11.657 26.642 -18.184 1.00 46.31 291 GLU A O 1
ATOM 2318 N N . TRP A 1 292 ? 9.550 27.081 -18.846 1.00 49.34 292 TRP A N 1
ATOM 2319 C CA . TRP A 1 292 ? 9.110 25.702 -18.986 1.00 49.34 292 TRP A CA 1
ATOM 2320 C C . TRP A 1 292 ? 9.576 25.189 -20.352 1.00 49.34 292 TRP A C 1
ATOM 2322 O O . TRP A 1 292 ? 8.857 25.306 -21.341 1.00 49.34 292 TRP A O 1
ATOM 2332 N N . GLN A 1 293 ? 10.800 24.669 -20.437 1.00 50.41 293 GLN A N 1
ATOM 2333 C CA . GLN A 1 293 ? 11.279 24.025 -21.664 1.00 50.41 293 GLN A CA 1
ATOM 2334 C C . GLN A 1 293 ? 10.483 22.724 -21.909 1.00 50.41 293 GLN A C 1
ATOM 2336 O O . GLN A 1 293 ? 10.286 21.957 -20.957 1.00 50.41 293 GLN A O 1
ATOM 2341 N N . PRO A 1 294 ? 10.029 22.442 -23.147 1.00 52.09 294 PRO A N 1
ATOM 2342 C CA . PRO A 1 294 ? 9.419 21.161 -23.486 1.00 52.09 294 PRO A CA 1
ATOM 2343 C C . PRO A 1 294 ? 10.434 20.037 -23.248 1.00 52.09 294 PRO A C 1
ATOM 2345 O O . PRO A 1 294 ? 11.443 19.939 -23.941 1.00 52.09 294 PRO A O 1
ATOM 2348 N N . GLN A 1 295 ? 10.201 19.214 -22.228 1.00 61.72 295 GLN A N 1
ATOM 2349 C CA . GLN A 1 295 ? 10.987 18.001 -22.003 1.00 61.72 295 GLN A CA 1
ATOM 2350 C C . GLN A 1 295 ? 10.479 16.915 -22.951 1.00 61.72 295 GLN A C 1
ATOM 2352 O O . GLN A 1 295 ? 9.277 16.861 -23.209 1.00 61.72 295 GLN A O 1
ATOM 2357 N N . TYR A 1 296 ? 11.385 16.076 -23.461 1.00 63.53 296 TYR A N 1
ATOM 2358 C CA . TYR A 1 296 ? 11.036 14.905 -24.266 1.00 63.53 296 TYR A CA 1
ATOM 2359 C C . TYR A 1 296 ? 9.959 14.073 -23.563 1.00 63.53 296 TYR A C 1
ATOM 2361 O O . TYR A 1 296 ? 10.095 13.779 -22.374 1.00 63.53 296 TYR A O 1
ATOM 2369 N N . ARG A 1 297 ? 8.905 13.684 -24.287 1.00 67.00 297 ARG A N 1
ATOM 2370 C CA . ARG A 1 297 ? 7.873 12.778 -23.780 1.00 67.00 297 ARG A CA 1
ATOM 2371 C C . ARG A 1 297 ? 7.771 11.593 -24.716 1.00 67.00 297 ARG A C 1
ATOM 2373 O O . ARG A 1 297 ? 7.558 11.757 -25.911 1.00 67.00 297 ARG A O 1
ATOM 2380 N N . ALA A 1 298 ? 7.804 10.390 -24.164 1.00 65.44 298 ALA A N 1
ATOM 2381 C CA . ALA A 1 298 ? 7.652 9.156 -24.922 1.00 65.44 298 ALA A CA 1
ATOM 2382 C C . ALA A 1 298 ? 6.325 9.110 -25.699 1.00 65.44 298 ALA A C 1
ATOM 2384 O O . ALA A 1 298 ? 6.233 8.412 -26.703 1.00 65.44 298 ALA A O 1
ATOM 2385 N N . ARG A 1 299 ? 5.294 9.859 -25.269 1.00 69.19 299 ARG A N 1
ATOM 2386 C CA . ARG A 1 299 ? 4.046 10.004 -26.035 1.00 69.19 299 ARG A CA 1
ATOM 2387 C C . ARG A 1 299 ? 4.225 10.713 -27.377 1.00 69.19 299 ARG A C 1
ATOM 2389 O O . ARG A 1 299 ? 3.480 10.393 -28.294 1.00 69.19 299 ARG A O 1
ATOM 2396 N N . ASP A 1 300 ? 5.184 11.630 -27.486 1.00 67.94 300 ASP A N 1
ATOM 2397 C CA . ASP A 1 300 ? 5.431 12.403 -28.708 1.00 67.94 300 ASP A CA 1
ATOM 2398 C C . ASP A 1 300 ? 6.037 11.508 -29.808 1.00 67.94 300 ASP A C 1
ATOM 2400 O O . ASP A 1 300 ? 5.878 11.783 -30.993 1.00 67.94 300 ASP A O 1
ATOM 2404 N N . ASP A 1 301 ? 6.632 10.382 -29.398 1.00 63.69 301 ASP A N 1
ATOM 2405 C CA . ASP A 1 301 ? 7.194 9.328 -30.245 1.00 63.69 301 ASP A CA 1
ATOM 2406 C C . ASP A 1 301 ? 6.344 8.038 -30.268 1.00 63.69 301 ASP A C 1
ATOM 2408 O O . ASP A 1 301 ? 6.745 7.025 -30.846 1.00 63.69 301 ASP A O 1
ATOM 2412 N N . ARG A 1 302 ? 5.149 8.010 -29.656 1.00 56.88 302 ARG A N 1
ATOM 2413 C CA . ARG A 1 302 ? 4.297 6.805 -29.696 1.00 56.88 302 ARG A CA 1
ATOM 2414 C C . ARG A 1 302 ? 3.896 6.504 -31.144 1.00 56.88 302 ARG A C 1
ATOM 2416 O O . ARG A 1 302 ? 3.089 7.213 -31.733 1.00 56.88 302 ARG A O 1
ATOM 2423 N N . GLY A 1 303 ? 4.450 5.423 -31.695 1.00 52.03 303 GLY A N 1
ATOM 2424 C CA . GLY A 1 303 ? 4.226 4.989 -33.079 1.00 52.03 303 GLY A CA 1
ATOM 2425 C C . GLY A 1 303 ? 5.346 5.361 -34.058 1.00 52.03 303 GLY A C 1
ATOM 2426 O O . GLY A 1 303 ? 5.306 4.908 -35.204 1.00 52.03 303 GLY A O 1
ATOM 2427 N N . SER A 1 304 ? 6.377 6.107 -33.633 1.00 57.50 304 SER A N 1
ATOM 2428 C CA . SER A 1 304 ? 7.604 6.290 -34.416 1.00 57.50 304 SER A CA 1
ATOM 2429 C C . SER A 1 304 ? 8.478 5.040 -34.293 1.00 57.50 304 SER A C 1
ATOM 2431 O O . SER A 1 304 ? 9.478 4.959 -33.584 1.00 57.50 304 SER A O 1
ATOM 2433 N N . ILE A 1 305 ? 8.054 3.991 -34.990 1.00 60.62 305 ILE A N 1
ATOM 2434 C CA . ILE A 1 305 ? 8.857 2.787 -35.136 1.00 60.62 305 ILE A CA 1
ATOM 2435 C C . ILE A 1 305 ? 10.176 3.194 -35.831 1.00 60.62 305 ILE A C 1
ATOM 2437 O O . ILE A 1 305 ? 10.119 3.877 -36.859 1.00 60.62 305 ILE A O 1
ATOM 2441 N N . PRO A 1 306 ? 11.366 2.798 -35.323 1.00 65.31 306 PRO A N 1
ATOM 2442 C CA . PRO A 1 306 ? 12.622 3.085 -36.007 1.00 65.31 306 PRO A CA 1
ATOM 2443 C C . PRO A 1 306 ? 12.545 2.659 -37.473 1.00 65.31 306 PRO A C 1
ATOM 2445 O O . PRO A 1 306 ? 12.039 1.578 -37.769 1.00 65.31 306 PRO A O 1
ATOM 2448 N N . TRP A 1 307 ? 13.074 3.478 -38.388 1.00 59.34 307 TRP A N 1
ATOM 2449 C CA . TRP A 1 307 ? 12.970 3.268 -39.843 1.00 59.34 307 TRP A CA 1
ATOM 2450 C C . TRP A 1 307 ? 13.319 1.837 -40.292 1.00 59.34 307 TRP A C 1
ATOM 2452 O O . TRP A 1 307 ? 12.713 1.297 -41.215 1.00 59.34 307 TRP A O 1
ATOM 2462 N N . MET A 1 308 ? 14.260 1.197 -39.591 1.00 63.97 308 MET A N 1
ATOM 2463 C CA . MET A 1 308 ? 14.672 -0.190 -39.816 1.00 63.97 308 MET A CA 1
ATOM 2464 C C . MET A 1 308 ? 13.528 -1.214 -39.688 1.00 63.97 308 MET A C 1
ATOM 2466 O O . MET A 1 308 ? 13.583 -2.260 -40.322 1.00 63.97 308 MET A O 1
ATOM 2470 N N . PHE A 1 309 ? 12.482 -0.929 -38.913 1.00 62.50 309 PHE A N 1
ATOM 2471 C CA . PHE A 1 309 ? 11.316 -1.802 -38.748 1.00 62.50 309 PHE A CA 1
ATOM 2472 C C . PHE A 1 309 ? 10.080 -1.323 -39.538 1.00 62.50 309 PHE A C 1
ATOM 2474 O O . PHE A 1 309 ? 9.056 -1.995 -39.510 1.00 62.50 309 PHE A O 1
ATOM 2481 N N . TYR A 1 310 ? 10.160 -0.193 -40.252 1.00 57.28 310 TYR A N 1
ATOM 2482 C CA . TYR A 1 310 ? 9.025 0.422 -40.963 1.00 57.28 310 TYR A CA 1
ATOM 2483 C C . TYR A 1 310 ? 8.689 -0.265 -42.301 1.00 57.28 310 TYR A C 1
ATOM 2485 O O . TYR A 1 310 ? 7.566 -0.168 -42.783 1.00 57.28 310 TYR A O 1
ATOM 2493 N N . ASN A 1 311 ? 9.661 -0.957 -42.909 1.00 51.66 311 ASN A N 1
ATOM 2494 C CA . ASN A 1 311 ? 9.582 -1.455 -44.291 1.00 51.66 311 ASN A CA 1
ATOM 2495 C C . ASN A 1 311 ? 9.499 -2.987 -44.411 1.00 51.66 311 ASN A C 1
ATOM 2497 O O . ASN A 1 311 ? 9.771 -3.525 -45.481 1.00 51.66 311 ASN A O 1
ATOM 2501 N N . GLU A 1 312 ? 9.129 -3.698 -43.344 1.00 56.56 312 GLU A N 1
ATOM 2502 C CA . GLU A 1 312 ? 8.947 -5.156 -43.384 1.00 56.56 312 GLU A CA 1
ATOM 2503 C C . GLU A 1 312 ? 7.474 -5.539 -43.148 1.00 56.56 312 GLU A C 1
ATOM 2505 O O . GLU A 1 312 ? 7.110 -5.982 -42.053 1.00 56.56 312 GLU A O 1
ATOM 2510 N N . PRO A 1 313 ? 6.595 -5.347 -44.154 1.00 49.34 313 PRO A N 1
ATOM 2511 C CA . PRO A 1 313 ? 5.229 -5.852 -44.094 1.00 49.34 313 PRO A CA 1
ATOM 2512 C C . PRO A 1 313 ? 5.262 -7.378 -43.937 1.00 49.34 313 PRO A C 1
ATOM 2514 O O . PRO A 1 313 ? 5.900 -8.072 -44.725 1.00 49.34 313 PRO A O 1
ATOM 2517 N N . GLY A 1 314 ? 4.595 -7.895 -42.903 1.00 51.34 314 GLY A N 1
ATOM 2518 C CA . GLY A 1 314 ? 4.583 -9.327 -42.586 1.00 51.34 314 GLY A CA 1
ATOM 2519 C C . GLY A 1 314 ? 5.567 -9.771 -41.499 1.00 51.34 314 GLY A C 1
ATOM 2520 O O . GLY A 1 314 ? 5.674 -10.972 -41.258 1.00 51.34 314 GLY A O 1
ATOM 2521 N N . LYS A 1 315 ? 6.252 -8.853 -40.793 1.00 55.69 315 LYS A N 1
ATOM 2522 C CA . LYS A 1 315 ? 6.905 -9.218 -39.524 1.00 55.69 315 LYS A CA 1
ATOM 2523 C C . LYS A 1 315 ? 5.864 -9.778 -38.555 1.00 55.69 315 LYS A C 1
ATOM 2525 O O . LYS A 1 315 ? 5.019 -9.039 -38.052 1.00 55.69 315 LYS A O 1
ATOM 2530 N N . ARG A 1 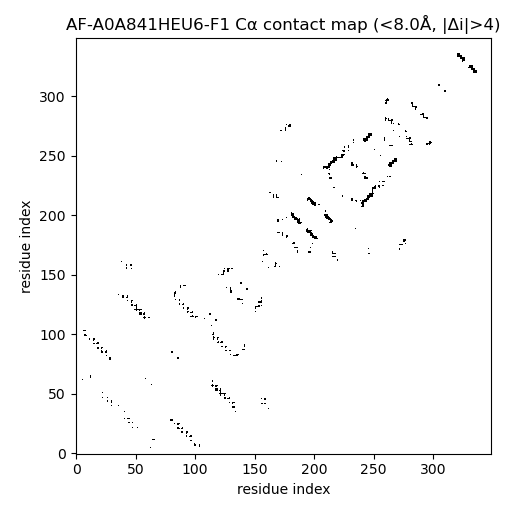316 ? 5.954 -11.081 -38.286 1.00 53.31 316 ARG A N 1
ATOM 2531 C CA . ARG A 1 316 ? 5.207 -11.747 -37.217 1.00 53.31 316 ARG A CA 1
ATOM 2532 C C . ARG A 1 316 ? 5.681 -11.143 -35.901 1.00 53.31 316 ARG A C 1
ATOM 2534 O O . ARG A 1 316 ? 6.850 -11.270 -35.544 1.00 53.31 316 ARG A O 1
ATOM 2541 N N . PHE A 1 317 ? 4.805 -10.433 -35.199 1.00 48.91 317 PHE A N 1
ATOM 2542 C CA . PHE A 1 317 ? 5.110 -9.966 -33.850 1.00 48.91 317 PHE A CA 1
ATOM 2543 C C . PHE A 1 317 ? 4.927 -11.146 -32.885 1.00 48.91 317 PHE A C 1
ATOM 2545 O O . PHE A 1 317 ? 3.971 -11.198 -32.118 1.00 48.91 317 PHE A O 1
ATOM 2552 N N . SER A 1 318 ? 5.817 -12.138 -32.960 1.00 48.34 318 SER A N 1
ATOM 2553 C CA . SER A 1 318 ? 5.897 -13.194 -31.954 1.00 48.34 318 SER A CA 1
ATOM 2554 C C . SER A 1 318 ? 6.485 -12.577 -30.685 1.00 48.34 318 SER A C 1
ATOM 2556 O O . SER A 1 318 ? 7.607 -12.067 -30.714 1.00 48.34 318 SER A O 1
ATOM 2558 N N . TYR A 1 319 ? 5.745 -12.597 -29.573 1.00 51.94 319 TYR A N 1
ATOM 2559 C CA . TYR A 1 319 ? 6.208 -12.023 -28.301 1.00 51.94 319 TYR A CA 1
ATOM 2560 C C . TYR A 1 319 ? 7.539 -12.650 -27.839 1.00 51.94 319 TYR A C 1
ATOM 2562 O O . TYR A 1 319 ? 8.363 -11.969 -27.235 1.00 51.94 319 TYR A O 1
ATOM 2570 N N . VAL A 1 320 ? 7.772 -13.923 -28.188 1.00 55.53 320 VAL A N 1
ATOM 2571 C CA . VAL A 1 320 ? 9.039 -14.659 -28.060 1.00 55.53 320 VAL A CA 1
ATOM 2572 C C . VAL A 1 320 ? 9.045 -15.761 -29.133 1.00 55.53 320 VAL A C 1
ATOM 2574 O O . VAL A 1 320 ? 8.020 -16.433 -29.260 1.00 55.53 320 VAL A O 1
ATOM 2577 N N . PRO A 1 321 ? 10.143 -16.002 -29.876 1.00 60.19 321 PRO A N 1
ATOM 2578 C CA . PRO A 1 321 ? 10.235 -17.167 -30.752 1.00 60.19 321 PRO A CA 1
ATOM 2579 C C . PRO A 1 321 ? 10.097 -18.446 -29.915 1.00 60.19 321 PRO A C 1
ATOM 2581 O O . PRO A 1 321 ? 10.907 -18.706 -29.022 1.00 60.19 321 PRO A O 1
ATOM 2584 N N . GLY A 1 322 ? 9.034 -19.213 -30.148 1.00 61.41 322 GLY A N 1
ATOM 2585 C CA . GLY A 1 322 ? 8.801 -20.466 -29.436 1.00 61.41 322 GLY A CA 1
ATOM 2586 C C . GLY A 1 322 ? 9.740 -21.556 -29.942 1.00 61.41 322 GLY A C 1
ATOM 2587 O O . GLY A 1 322 ? 9.908 -21.692 -31.151 1.00 61.41 322 GLY A O 1
ATOM 2588 N N . PHE A 1 323 ? 10.306 -22.362 -29.042 1.00 74.44 323 PHE A N 1
ATOM 2589 C CA . PHE A 1 323 ? 11.137 -23.511 -29.401 1.00 74.44 323 PHE A CA 1
ATOM 2590 C C . PHE A 1 323 ? 10.694 -24.774 -28.660 1.00 74.44 323 PHE A C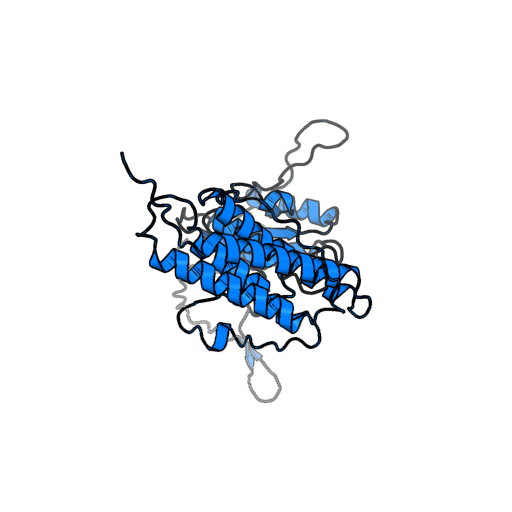 1
ATOM 2592 O O . PHE A 1 323 ? 10.480 -24.748 -27.448 1.00 74.44 323 PHE A O 1
ATOM 2599 N N . THR A 1 324 ? 10.587 -25.888 -29.379 1.00 76.06 324 THR A N 1
ATOM 2600 C CA . THR A 1 324 ? 10.373 -27.221 -28.804 1.00 76.06 324 THR A CA 1
ATOM 2601 C C . THR A 1 324 ? 11.649 -28.029 -28.861 1.00 76.06 324 THR A C 1
ATOM 2603 O O . THR A 1 324 ? 12.378 -27.976 -29.847 1.00 76.06 324 THR A O 1
ATOM 2606 N N . LEU A 1 325 ? 11.898 -28.796 -27.805 1.00 78.81 325 LEU A N 1
ATOM 2607 C CA . LEU A 1 325 ? 13.057 -29.671 -27.708 1.00 78.81 325 LEU A CA 1
ATOM 2608 C C . LEU A 1 325 ? 12.884 -30.859 -28.666 1.00 78.81 325 LEU A C 1
ATOM 2610 O O . LEU A 1 325 ? 11.845 -31.524 -28.646 1.00 78.81 325 LEU A O 1
ATOM 2614 N N . VAL A 1 326 ? 13.887 -31.120 -29.499 1.00 80.12 326 VAL A N 1
ATOM 2615 C CA . VAL A 1 326 ? 13.880 -32.189 -30.500 1.00 80.12 326 VAL A CA 1
ATOM 2616 C C . VAL A 1 326 ? 15.015 -33.162 -30.208 1.00 80.12 326 VAL A C 1
ATOM 2618 O O . VAL A 1 326 ? 16.152 -32.780 -29.956 1.00 80.12 326 VAL A O 1
ATOM 2621 N N . GLY A 1 327 ? 14.701 -34.457 -30.209 1.00 74.56 327 GLY A N 1
ATOM 2622 C CA . GLY A 1 327 ? 15.684 -35.499 -29.913 1.00 74.56 327 GLY A CA 1
ATOM 2623 C C . GLY A 1 327 ? 16.086 -35.572 -28.433 1.00 74.56 327 GLY A C 1
ATOM 2624 O O . GLY A 1 327 ? 15.348 -35.156 -27.543 1.00 74.56 327 GLY A O 1
ATOM 2625 N N . LYS A 1 328 ? 17.238 -36.198 -28.161 1.00 69.69 328 LYS A N 1
ATOM 2626 C CA . LYS A 1 328 ? 17.777 -36.402 -26.800 1.00 69.69 328 LYS A CA 1
ATOM 2627 C C . LYS A 1 328 ? 18.968 -35.498 -26.471 1.00 69.69 328 LYS A C 1
ATOM 2629 O O . LYS A 1 328 ? 19.417 -35.512 -25.329 1.00 69.69 328 LYS A O 1
ATOM 2634 N N . ASP A 1 329 ? 19.433 -34.708 -27.437 1.00 67.81 329 ASP A N 1
ATOM 2635 C CA . ASP A 1 329 ? 20.711 -33.990 -27.372 1.00 67.81 329 ASP A CA 1
ATOM 2636 C C . ASP A 1 329 ? 20.549 -32.482 -27.099 1.00 67.81 329 ASP A C 1
ATOM 2638 O O . ASP A 1 329 ? 21.449 -31.696 -27.368 1.00 67.81 329 ASP A O 1
ATOM 2642 N N . ALA A 1 330 ? 19.417 -32.079 -26.502 1.00 68.88 330 ALA A N 1
ATOM 2643 C CA . ALA A 1 330 ? 19.077 -30.680 -26.205 1.00 68.88 330 ALA A CA 1
ATOM 2644 C C . ALA A 1 330 ? 19.005 -29.761 -27.443 1.00 68.88 330 ALA A C 1
ATOM 2646 O O . ALA A 1 330 ? 19.187 -28.548 -27.319 1.00 68.88 330 ALA A O 1
ATOM 2647 N N . ASP A 1 331 ? 18.702 -30.324 -28.614 1.00 74.50 331 ASP A N 1
ATOM 2648 C CA . ASP A 1 331 ? 18.379 -29.553 -29.812 1.00 74.50 331 ASP A CA 1
ATOM 2649 C C . ASP A 1 331 ? 16.980 -28.936 -29.696 1.00 74.50 331 ASP A C 1
ATOM 2651 O O . ASP A 1 331 ? 16.099 -29.461 -29.010 1.00 74.50 331 ASP A O 1
ATOM 2655 N N . TYR A 1 332 ? 16.769 -27.812 -30.378 1.00 74.75 332 TYR A N 1
ATOM 2656 C CA . TYR A 1 332 ? 15.518 -27.061 -30.362 1.00 74.75 332 TYR A CA 1
ATOM 2657 C C . TYR A 1 332 ? 15.094 -26.702 -31.788 1.00 74.75 332 TYR A C 1
ATOM 2659 O O . TYR A 1 332 ? 15.905 -26.206 -32.568 1.00 74.75 332 TYR A O 1
ATOM 2667 N N . GLU A 1 333 ? 13.816 -26.888 -32.110 1.00 76.94 333 GLU A N 1
ATOM 2668 C CA . GLU A 1 333 ? 13.208 -26.427 -33.364 1.00 76.94 333 GLU A CA 1
ATOM 2669 C C . GLU A 1 333 ? 12.154 -25.345 -33.085 1.00 76.94 333 GLU A C 1
ATOM 2671 O O . GLU A 1 333 ? 11.472 -25.423 -32.056 1.00 76.94 333 GLU A O 1
ATOM 2676 N N . PRO A 1 334 ? 12.006 -24.332 -33.963 1.00 72.25 334 PRO A N 1
ATOM 2677 C CA . PRO A 1 334 ? 10.943 -23.342 -33.840 1.00 72.25 334 PRO A CA 1
ATOM 2678 C C . PRO A 1 334 ? 9.558 -23.999 -33.822 1.00 72.25 334 PRO A C 1
ATOM 2680 O O . PRO A 1 334 ? 9.260 -24.868 -34.637 1.00 72.25 334 PRO A O 1
ATOM 2683 N N . ILE A 1 335 ? 8.695 -23.551 -32.911 1.00 69.94 335 ILE A N 1
ATOM 2684 C CA . ILE A 1 335 ? 7.299 -24.013 -32.803 1.00 69.94 335 ILE A CA 1
ATOM 2685 C C . ILE A 1 335 ? 6.443 -23.434 -33.937 1.00 69.94 335 ILE A C 1
ATOM 2687 O O . ILE A 1 335 ? 5.429 -24.016 -34.322 1.00 69.94 335 ILE A O 1
ATOM 2691 N N . GLU A 1 336 ? 6.837 -22.279 -34.477 1.00 64.75 336 GLU A N 1
ATOM 2692 C CA . GLU A 1 336 ? 6.115 -21.606 -35.553 1.00 64.75 336 GLU A CA 1
ATOM 2693 C C . GLU A 1 336 ? 6.188 -22.425 -36.847 1.00 64.75 336 GLU A C 1
ATOM 2695 O O . GLU A 1 336 ? 7.193 -22.424 -37.553 1.00 64.75 336 GLU A O 1
ATOM 2700 N N . SER A 1 337 ? 5.103 -23.130 -37.174 1.00 56.91 337 SER A N 1
ATOM 2701 C CA . SER A 1 337 ? 4.947 -23.759 -38.484 1.00 56.91 337 SER A CA 1
ATOM 2702 C C . SER A 1 337 ? 4.605 -22.704 -39.538 1.00 56.91 337 SER A C 1
ATOM 2704 O O . SER A 1 337 ? 3.765 -21.846 -39.280 1.00 56.91 337 SER A O 1
ATOM 2706 N N . ASP A 1 338 ? 5.158 -22.815 -40.748 1.00 53.69 338 ASP A N 1
ATOM 2707 C CA . ASP A 1 338 ? 4.888 -21.957 -41.923 1.00 53.69 338 ASP A CA 1
ATOM 2708 C C . ASP A 1 338 ? 3.422 -21.948 -42.428 1.00 53.69 338 ASP A C 1
ATOM 2710 O O . ASP A 1 338 ? 3.148 -21.548 -43.558 1.00 53.69 338 ASP A O 1
ATOM 2714 N N . ARG A 1 339 ? 2.448 -22.414 -41.638 1.00 50.25 339 ARG A N 1
ATOM 2715 C CA . ARG A 1 339 ? 1.036 -22.421 -42.027 1.00 50.25 339 ARG A CA 1
ATOM 2716 C C . ARG A 1 339 ? 0.369 -21.094 -41.674 1.00 50.25 339 ARG A C 1
ATOM 2718 O O . ARG A 1 339 ? 0.098 -20.817 -40.511 1.00 50.25 339 ARG A O 1
ATOM 2725 N N . ASP A 1 340 ? 0.099 -20.331 -42.733 1.00 51.31 340 ASP A N 1
ATOM 2726 C CA . ASP A 1 340 ? -0.752 -19.139 -42.816 1.00 51.31 340 ASP A CA 1
ATOM 2727 C C . ASP A 1 340 ? -2.175 -19.390 -42.287 1.00 51.31 340 ASP A C 1
ATOM 2729 O O . ASP A 1 340 ? -3.120 -19.532 -43.061 1.00 51.31 340 ASP A O 1
ATOM 2733 N N . ASP A 1 341 ? -2.357 -19.447 -40.973 1.00 47.81 341 ASP A N 1
ATOM 2734 C CA . ASP A 1 341 ? -3.698 -19.347 -40.392 1.00 47.81 341 ASP A CA 1
ATOM 2735 C C . ASP A 1 341 ? -3.648 -18.591 -39.064 1.00 47.81 341 ASP A C 1
ATOM 2737 O O . ASP A 1 341 ? -4.045 -19.075 -38.005 1.00 47.81 341 ASP A O 1
ATOM 2741 N N . ASP A 1 342 ? -3.085 -17.383 -39.110 1.00 46.34 342 ASP A N 1
ATOM 2742 C CA . ASP A 1 342 ? -2.994 -16.532 -37.932 1.00 46.34 342 ASP A CA 1
ATOM 2743 C C . ASP A 1 342 ? -4.302 -15.747 -37.764 1.00 46.34 342 ASP A C 1
ATOM 2745 O O . ASP A 1 342 ? -4.460 -14.604 -38.195 1.00 46.34 342 ASP A O 1
ATOM 2749 N N . THR A 1 343 ? -5.283 -16.390 -37.128 1.00 41.97 343 THR A N 1
ATOM 2750 C CA . THR A 1 343 ? -6.533 -15.771 -36.657 1.00 41.97 343 THR A CA 1
ATOM 2751 C C . THR A 1 343 ? -6.290 -14.937 -35.387 1.00 41.97 343 THR A C 1
ATOM 2753 O O . THR A 1 343 ? -7.088 -14.953 -34.448 1.00 41.97 343 THR A O 1
ATOM 2756 N N . HIS A 1 344 ? -5.156 -14.235 -35.300 1.00 39.94 344 HIS A N 1
ATOM 2757 C CA . HIS A 1 344 ? -4.774 -13.523 -34.086 1.00 39.94 344 HIS A CA 1
ATOM 2758 C C . HIS A 1 344 ? -5.635 -12.252 -33.927 1.00 39.94 344 HIS A C 1
ATOM 2760 O O . HIS A 1 344 ? -5.652 -11.398 -34.817 1.00 39.94 344 HIS A O 1
ATOM 2766 N N . PRO A 1 345 ? -6.317 -12.044 -32.782 1.00 40.38 345 PRO A N 1
ATOM 2767 C CA . PRO A 1 345 ? -7.242 -10.919 -32.578 1.00 40.38 345 PRO A CA 1
ATOM 2768 C C . PRO A 1 345 ? -6.576 -9.529 -32.532 1.00 40.38 345 PRO A C 1
ATOM 2770 O O . PRO A 1 345 ? -7.261 -8.531 -32.333 1.00 40.38 345 PRO A O 1
ATOM 2773 N N . ALA A 1 346 ? -5.256 -9.442 -32.727 1.00 42.06 346 ALA A N 1
ATOM 2774 C CA . ALA A 1 346 ? -4.511 -8.190 -32.871 1.00 42.06 346 ALA A CA 1
ATOM 2775 C C . ALA A 1 346 ? -4.311 -7.759 -34.342 1.00 42.06 346 ALA A C 1
ATOM 2777 O O . ALA A 1 346 ? -3.718 -6.714 -34.587 1.00 42.06 346 ALA A O 1
ATOM 2778 N N . ALA A 1 347 ? -4.800 -8.541 -35.313 1.00 35.81 347 ALA A N 1
ATOM 2779 C CA . ALA A 1 347 ? -4.711 -8.230 -36.744 1.00 35.81 347 ALA A CA 1
ATOM 2780 C C . ALA A 1 347 ? -5.735 -7.177 -37.225 1.00 35.81 347 ALA A C 1
ATOM 2782 O O . ALA A 1 347 ? -5.678 -6.730 -38.369 1.00 35.81 347 ALA A O 1
ATOM 2783 N N . GLY A 1 348 ? -6.678 -6.773 -36.370 1.00 33.50 348 GLY A N 1
ATOM 2784 C CA . GLY A 1 348 ? -7.584 -5.655 -36.625 1.00 33.50 348 GLY A CA 1
ATOM 2785 C C . GLY A 1 348 ? -7.018 -4.381 -36.009 1.00 33.50 348 GLY A C 1
ATOM 2786 O O . GLY A 1 348 ? -7.122 -4.209 -34.799 1.00 33.50 348 GLY A O 1
ATOM 2787 N N . HIS A 1 349 ? -6.386 -3.563 -36.848 1.00 36.94 349 HIS A N 1
ATOM 2788 C CA . HIS A 1 349 ? -5.800 -2.256 -36.538 1.00 36.94 349 HIS A CA 1
ATOM 2789 C C . HIS A 1 349 ? -6.649 -1.343 -35.649 1.00 36.94 349 HIS A C 1
ATOM 2791 O O . HIS A 1 349 ? -7.875 -1.250 -35.896 1.00 36.94 349 HIS A O 1
#

Solvent-accessible surface area (backbone atoms only — not comparable to full-atom values): 20936 Å² total; per-residue (Å²): 137,80,80,86,70,70,90,60,65,90,60,50,59,58,41,54,49,51,33,51,53,33,55,52,49,53,53,51,49,63,72,71,52,80,84,59,52,74,64,42,47,52,36,44,57,44,32,53,50,62,18,46,52,32,47,52,55,29,52,74,76,44,83,80,71,82,86,67,81,81,75,83,73,79,82,75,84,71,71,90,74,55,65,47,60,40,50,51,48,37,48,50,33,35,53,50,53,27,51,58,43,60,75,64,58,75,89,84,89,67,99,65,84,52,52,38,59,27,31,48,54,16,40,30,31,50,55,30,38,24,78,55,43,82,93,28,64,67,73,54,76,69,58,74,76,38,90,86,66,89,73,66,90,54,62,56,80,47,67,57,95,66,84,87,77,49,54,34,57,39,52,52,49,44,54,30,40,42,67,52,47,28,50,60,49,65,67,43,74,54,96,90,38,80,32,48,32,39,33,35,38,71,76,75,80,89,47,46,82,34,27,37,30,30,44,58,42,44,63,85,48,77,62,41,44,53,66,58,53,53,52,47,46,52,55,8,54,77,67,59,22,35,34,34,39,39,38,65,48,55,64,38,75,66,24,53,50,48,34,30,26,68,55,32,31,73,34,47,71,75,52,48,73,47,80,50,82,73,78,50,71,62,69,71,74,46,96,88,45,96,51,83,68,89,60,71,43,51,75,84,49,67,84,67,63,59,74,89,69,67,80,54,89,82,71,76,85,60,97,62,90,49,68,41,79,44,87,89,80,83,39,70,42,70,62,78,65,94,70,92,70,85,84,53,89,77,77,69,127

InterPro domains:
  IPR007560 Restriction endonuclease type IV, Mrr [PF04471] (166-273)
  IPR011335 Restriction endonuclease type II-like [SSF52980] (165-274)

Radius of gyration: 28.19 Å; Cα contacts (8 Å, |Δi|>4): 430; chains: 1; bounding box: 64×67×89 Å

Nearest PDB structures (foldseek):
  7xk8-assembly1_R  TM=4.785E-01  e=3.564E+00  Homo sapiens
  7aue-assembly1_R  TM=4.232E-01  e=4.219E+00  Homo sapiens
  7na8-assembly1_R  TM=4.414E-01  e=5.283E+00  Homo sapiens
  8xvk-assembly1_R  TM=2.564E-01  e=5.589E+00  Acetivibrio thermocellus ATCC 27405

Mean predicted aligned error: 18.35 Å

Organism: Halobacterium salinarum (NCBI:txid2242)

Foldseek 3Di:
DDDPPFLADPCLVVLLVLLVVLLVLQVVLLVPDPPADPLLSVLLNLLSVQLVVLSVVLQVVGDDDPPDDPPPPDDPPDPRDDPQVSLLSNLQSLVVNLVRDVVRDDDDPDDDDHSSVSSLSSNLSSLLNQVRGPPRHNDRPSCVVPPPRDHDHDNSSLSDDDDDDLNVLLVLLCVLCVLQQKHKDAQDQDPNDTFGMWIAHPDDPPALARIEGEDEEEQNDDAAEVVNVVVQLVRSVVVSHAGEYEYDHHHDPVRLLVCLQAQYHYHYSVQSPDSHRDGGPNFDQDPVDNDTDRRHHVVVCVVVDPPVPVPDPPPDPDVDFDWDQDDDPRDTDTPDDPDPDCPDPVPPD

Sequence (349 aa):
MTSDESPLPDEYDEHLRGLTEAIESVRDTLKTDHTLTTDQQMFARRLLYLANEPIKEAKSLLPEPNQADAATDERSSSSASDYMELVTQIEQALCWLIRSLQATQPAAHHYDEPPAEKFTTALEYATALRDILPSVPEDSPVLADQADLSLKEVDPHVGGRGDSDGRWLEYQLERALGRWGYRADTRQHLFSLEVDIVATRREKQQEPSDWIVAQCKDWTSDPITPAVLFRLCTVAFACRAMPVLCHTTELTPRAEQLAREFEVRVLDLTDLERAELPTPQVARPTAEFREWQPQYRARDDRGSIPWMFYNEPGKRFSYVPGFTLVGKDADYEPIESDRDDDTHPAAGH